Protein AF-A0A0M3J7P3-F1 (afdb_monomer_lite)

InterPro domains:
  IPR006077 Vinculin/alpha-catenin [PF01044] (2-234)
  IPR036723 Alpha-catenin/vinculin-like superfamily [SSF47220] (12-138)
  IPR036723 Alpha-catenin/vinculin-like superfamily [SSF47220] (179-234)

pLDDT: mean 74.05, std 20.35, range [32.53, 98.19]

Radius of gyration: 30.21 Å; chains: 1; bounding box: 78×43×82 Å

Secondary structure (DSSP, 8-state):
-HHHHHHTTS-HHHHHHHHHHHHHHHHHHHHHHHHTT-HHHHHHHHHHHHHHHHHHHHHHHHHHHHSPP-HHHHHHHHHHHHIIIIIHHHHHHHHHHHHHHHH-TTS---HHHHHHHHHHHHHHHHHHHHHHHHHHHTT--TT-S---------S------S--TTHHHHHHHHHHHTS-HHHHHHHHHHHHHHHHHHHHHHHHHTTS--TT-HHHHHHHHHHHHHHHHHHHHHHHHHHHHHHHHHHHHTT--

Organism: Anisakis simplex (NCBI:txid6269)

Sequence (253 aa):
LLTLAVDSLTSVDDFLAVSEAHIIEDVKIGIQAVLSSDGYLLDRTAGGIRGRSLRVCSVVDNEMDANPTNPYTERVKKATKMLREDVINEFSTRAERVVNKLENEEEPSNQNEDIDEIIEASELVHNAVKEIRNALLMNRNPEDVDSDNEYEDDGQTIYPDNRSHVSDAENQQRLMRRLPEEDKKKIQEQIDVFKITQSKFEREVGKWDETGNDIIVLAKHMCMIMMNMTDFTRYLLFHLTDCLTSLLVRSVC

Foldseek 3Di:
DVVVVVLVVDDLLVLLVVLLVVLVVLLVQLLVCLVVLNLPSNLVSLVVNLVSLVVNLVSLLVVLVVDDDDPLSVQLNVLSVCLNPPLNVQLNVLSVVLSVQSVDPVRDDPSVVSSVSSVVSSVSNSVSSVSSVVSNVVPCDPVNPPPPPPPPPPDDDPDDDDDCPPVVLVVVLVVLVPDDPVVVVVLVVVLVVVVVVLVVQCVVLVVDDPVPDVVSVVSVVVSVVVCVVSVSSVVSVVVVVVVVVVVVVVVVD

Structure (mmCIF, N/CA/C/O backbone):
data_AF-A0A0M3J7P3-F1
#
_entry.id   AF-A0A0M3J7P3-F1
#
loop_
_atom_site.group_PDB
_atom_site.id
_atom_site.type_symbol
_atom_site.label_atom_id
_atom_site.label_alt_id
_atom_site.label_comp_id
_atom_site.label_asym_id
_atom_site.label_entity_id
_atom_site.label_seq_id
_atom_site.pdbx_PDB_ins_code
_atom_site.Cartn_x
_atom_site.Cartn_y
_atom_site.Cartn_z
_atom_site.occupancy
_atom_site.B_iso_or_equiv
_atom_site.auth_seq_id
_atom_site.auth_comp_id
_atom_site.auth_asym_id
_atom_site.auth_atom_id
_atom_site.pdbx_PDB_model_num
ATOM 1 N N . LEU A 1 1 ? -14.026 -3.990 -15.683 1.00 54.28 1 LEU A N 1
ATOM 2 C CA . LEU A 1 1 ? -13.878 -3.659 -17.121 1.00 54.28 1 LEU A CA 1
ATOM 3 C C . LEU A 1 1 ? -13.445 -2.208 -17.307 1.00 54.28 1 LEU A C 1
ATOM 5 O O . LEU A 1 1 ? -12.336 -2.021 -17.771 1.00 54.28 1 LEU A O 1
ATOM 9 N N . LEU A 1 2 ? -14.218 -1.205 -16.867 1.00 66.00 2 LEU A N 1
ATOM 10 C CA . LEU A 1 2 ? -13.797 0.208 -16.954 1.00 66.00 2 LEU A CA 1
ATOM 11 C C . LEU A 1 2 ? -12.564 0.550 -16.099 1.00 66.00 2 LEU A C 1
ATOM 13 O O . LEU A 1 2 ? -11.638 1.163 -16.604 1.00 66.00 2 LEU A O 1
ATOM 17 N N . THR A 1 3 ? -12.508 0.112 -14.839 1.00 71.69 3 THR A N 1
ATOM 18 C CA . THR A 1 3 ? -11.370 0.394 -13.940 1.00 71.69 3 THR A CA 1
ATOM 19 C C . THR A 1 3 ? -10.050 -0.203 -14.423 1.00 71.69 3 THR A C 1
ATOM 21 O O . THR A 1 3 ? -9.033 0.461 -14.324 1.00 71.69 3 THR A O 1
ATOM 24 N N . LEU A 1 4 ? -10.073 -1.400 -15.016 1.00 63.56 4 LEU A N 1
ATOM 25 C CA . LEU A 1 4 ? -8.880 -2.037 -15.593 1.00 63.56 4 LEU A CA 1
ATOM 26 C C . LEU A 1 4 ? -8.364 -1.292 -16.833 1.00 63.56 4 LEU A C 1
ATOM 28 O O . LEU A 1 4 ? -7.163 -1.202 -17.037 1.00 63.56 4 LEU A O 1
ATOM 32 N N . ALA A 1 5 ? -9.272 -0.745 -17.648 1.00 59.91 5 ALA A N 1
ATOM 33 C CA . ALA A 1 5 ? -8.903 0.063 -18.809 1.00 59.91 5 ALA A CA 1
ATOM 34 C C . ALA A 1 5 ? -8.341 1.438 -18.405 1.00 59.91 5 ALA A C 1
ATOM 36 O O . ALA A 1 5 ? -7.489 1.980 -19.099 1.00 59.91 5 ALA A O 1
ATOM 37 N N . VAL A 1 6 ? -8.803 2.001 -17.284 1.00 67.69 6 VAL A N 1
ATOM 38 C CA . VAL A 1 6 ? -8.212 3.221 -16.713 1.00 67.69 6 VAL A CA 1
ATOM 39 C C . VAL A 1 6 ? -6.831 2.924 -16.130 1.00 67.69 6 VAL A C 1
ATOM 41 O O . VAL A 1 6 ? -5.908 3.678 -16.403 1.00 67.69 6 VAL A O 1
ATOM 44 N N . ASP A 1 7 ? -6.664 1.804 -15.419 1.00 72.44 7 ASP A N 1
ATOM 45 C CA . ASP A 1 7 ? -5.362 1.405 -14.864 1.00 72.44 7 ASP A CA 1
ATOM 46 C C . ASP A 1 7 ? -4.298 1.243 -15.952 1.00 72.44 7 ASP A C 1
ATOM 48 O O . ASP A 1 7 ? -3.171 1.657 -15.745 1.00 72.44 7 ASP A O 1
ATOM 52 N N . SER A 1 8 ? -4.654 0.742 -17.141 1.00 63.00 8 SER A N 1
ATOM 53 C CA . SER A 1 8 ? -3.703 0.636 -18.259 1.00 63.00 8 SER A CA 1
ATOM 54 C C . SER A 1 8 ? -3.257 1.975 -18.864 1.00 63.00 8 SER A C 1
ATOM 56 O O . SER A 1 8 ? -2.327 1.990 -19.662 1.00 63.00 8 SER A O 1
ATOM 58 N N . LEU A 1 9 ? -3.936 3.085 -18.551 1.00 68.81 9 LEU A N 1
ATOM 59 C CA . LEU A 1 9 ? -3.593 4.422 -19.058 1.00 68.81 9 LEU A CA 1
ATOM 60 C C . LEU A 1 9 ? -2.704 5.218 -18.091 1.00 68.81 9 LEU A C 1
ATOM 62 O O . LEU A 1 9 ? -2.159 6.245 -18.483 1.00 68.81 9 LEU A O 1
ATOM 66 N N . THR A 1 10 ? -2.578 4.777 -16.839 1.00 77.38 10 THR A N 1
ATOM 67 C CA . THR A 1 10 ? -1.788 5.438 -15.788 1.00 77.38 10 THR A CA 1
ATOM 68 C C . THR A 1 10 ? -0.701 4.505 -15.291 1.00 77.38 10 THR A C 1
ATOM 70 O O . THR A 1 10 ? -0.979 3.344 -15.008 1.00 77.38 10 THR A O 1
ATOM 73 N N . SER A 1 11 ? 0.524 5.009 -15.131 1.00 84.06 11 SER A N 1
ATOM 74 C CA . SER A 1 11 ? 1.608 4.199 -14.578 1.00 84.06 11 SER A CA 1
ATOM 75 C C . SER A 1 11 ? 1.276 3.741 -13.149 1.00 84.06 11 SER A C 1
ATOM 77 O O . SER A 1 11 ? 0.607 4.446 -12.382 1.00 84.06 11 SER A O 1
ATOM 79 N N . VAL A 1 12 ? 1.753 2.551 -12.770 1.00 87.25 12 VAL A N 1
ATOM 80 C CA . VAL A 1 12 ? 1.580 2.050 -11.397 1.00 87.25 12 VAL A CA 1
ATOM 81 C C . VAL A 1 12 ? 2.264 2.973 -10.388 1.00 87.25 12 VAL A C 1
ATOM 83 O O . VAL A 1 12 ? 1.727 3.178 -9.301 1.00 87.25 12 VAL A O 1
ATOM 86 N N . ASP A 1 13 ? 3.390 3.585 -10.756 1.00 85.25 13 ASP A N 1
ATOM 87 C CA . ASP A 1 13 ? 4.104 4.535 -9.903 1.00 85.25 13 ASP A CA 1
ATOM 88 C C . ASP A 1 13 ? 3.262 5.785 -9.595 1.00 85.25 13 ASP A C 1
ATOM 90 O O . ASP A 1 13 ? 3.128 6.160 -8.425 1.00 85.25 13 ASP A O 1
ATOM 94 N N . ASP A 1 14 ? 2.618 6.384 -10.605 1.00 89.00 14 ASP A N 1
ATOM 95 C CA . ASP A 1 14 ? 1.732 7.541 -10.414 1.00 89.00 14 ASP A CA 1
ATOM 96 C C . ASP A 1 14 ? 0.511 7.173 -9.570 1.00 89.00 14 ASP A C 1
ATOM 98 O O . ASP A 1 14 ? 0.127 7.894 -8.641 1.00 89.00 14 ASP A O 1
ATOM 102 N N . PHE A 1 15 ? -0.088 6.013 -9.852 1.00 91.19 15 PHE A N 1
ATOM 103 C CA . PHE A 1 15 ? -1.219 5.508 -9.084 1.00 91.19 15 PHE A CA 1
ATOM 104 C C . PHE A 1 15 ? -0.853 5.296 -7.604 1.00 91.19 15 PHE A C 1
ATOM 106 O O . PHE A 1 15 ? -1.633 5.659 -6.713 1.00 91.19 15 PHE A O 1
ATOM 113 N N . LEU A 1 16 ? 0.326 4.734 -7.320 1.00 90.38 16 LEU A N 1
ATOM 114 C CA . LEU A 1 16 ? 0.809 4.520 -5.957 1.00 90.38 16 LEU A CA 1
ATOM 115 C C . LEU A 1 16 ? 1.078 5.839 -5.235 1.00 90.38 16 LEU A C 1
ATOM 117 O O . LEU A 1 16 ? 0.642 5.986 -4.094 1.00 90.38 16 LEU A O 1
ATOM 121 N N . ALA A 1 17 ? 1.717 6.810 -5.891 1.00 87.81 17 ALA A N 1
ATOM 122 C CA . ALA A 1 17 ? 1.981 8.124 -5.305 1.00 87.81 17 ALA A CA 1
ATOM 123 C C . ALA A 1 17 ? 0.681 8.853 -4.920 1.00 87.81 17 ALA A C 1
ATOM 125 O O . ALA A 1 17 ? 0.552 9.389 -3.815 1.00 87.81 17 ALA A O 1
ATOM 126 N N . VAL A 1 18 ? -0.323 8.820 -5.801 1.00 91.00 18 VAL A N 1
ATOM 127 C CA . VAL A 1 18 ? -1.645 9.403 -5.529 1.00 91.00 18 VAL A CA 1
ATOM 128 C C . VAL A 1 18 ? -2.376 8.635 -4.425 1.00 91.00 18 VAL A C 1
ATOM 130 O O . VAL A 1 18 ? -3.044 9.247 -3.588 1.00 91.00 18 VAL A O 1
ATOM 133 N N . SER A 1 19 ? -2.263 7.307 -4.390 1.00 92.69 19 SER A N 1
ATOM 134 C CA . SER A 1 19 ? -2.880 6.479 -3.346 1.00 92.69 19 SER A CA 1
ATOM 135 C C . SER A 1 19 ? -2.269 6.748 -1.969 1.00 92.69 19 SER A C 1
ATOM 137 O O . SER A 1 19 ? -3.010 6.909 -1.003 1.00 92.69 19 SER A O 1
ATOM 139 N N . GLU A 1 20 ? -0.943 6.871 -1.886 1.00 89.56 20 GLU A N 1
ATOM 140 C CA . GLU A 1 20 ? -0.200 7.215 -0.668 1.00 89.56 20 GLU A CA 1
ATOM 141 C C . GLU A 1 20 ? -0.656 8.572 -0.105 1.00 89.56 20 GLU A C 1
ATOM 143 O O . GLU A 1 20 ? -0.986 8.674 1.078 1.00 89.56 20 GLU A O 1
ATOM 148 N N . ALA A 1 21 ? -0.770 9.593 -0.962 1.00 90.81 21 ALA A N 1
ATOM 149 C CA . ALA A 1 21 ? -1.241 10.919 -0.566 1.00 90.81 21 ALA A CA 1
ATOM 150 C C . ALA A 1 21 ? -2.680 10.899 -0.023 1.00 90.81 21 ALA A C 1
ATOM 152 O O . ALA A 1 21 ? -2.970 11.529 0.995 1.00 90.81 21 ALA A O 1
ATOM 153 N N . HIS A 1 22 ? -3.578 10.152 -0.670 1.00 92.38 22 HIS A N 1
ATOM 154 C CA . HIS A 1 22 ? -4.958 10.026 -0.205 1.00 92.38 22 HIS A CA 1
ATOM 155 C C . HIS A 1 22 ? -5.082 9.233 1.095 1.00 92.38 22 HIS A C 1
ATOM 157 O O . HIS A 1 22 ? -5.923 9.583 1.915 1.00 92.38 22 HIS A O 1
ATOM 163 N N . ILE A 1 23 ? -4.260 8.198 1.304 1.00 92.88 23 ILE A N 1
ATOM 164 C CA . ILE A 1 23 ? -4.228 7.476 2.582 1.00 92.88 23 ILE A CA 1
ATOM 165 C C . ILE A 1 23 ? -3.846 8.449 3.698 1.00 92.88 23 ILE A C 1
ATOM 167 O O . ILE A 1 23 ? -4.554 8.523 4.692 1.00 92.88 23 ILE A O 1
ATOM 171 N N . ILE A 1 24 ? -2.798 9.258 3.513 1.00 91.88 24 ILE A N 1
ATOM 172 C CA . ILE A 1 24 ? -2.388 10.267 4.505 1.00 91.88 24 ILE A CA 1
ATOM 173 C C . ILE A 1 24 ? -3.515 11.270 4.785 1.00 91.88 24 ILE A C 1
ATOM 175 O O . ILE A 1 24 ? -3.719 11.668 5.931 1.00 91.88 24 ILE A O 1
ATOM 179 N N . GLU A 1 25 ? -4.247 11.696 3.757 1.00 94.50 25 GLU A N 1
ATOM 180 C CA . GLU A 1 25 ? -5.374 12.612 3.938 1.00 94.50 25 GLU A CA 1
ATOM 181 C C . GLU A 1 25 ? -6.525 11.966 4.717 1.00 94.50 25 GLU A C 1
ATOM 183 O O . GLU A 1 25 ? -7.040 12.571 5.658 1.00 94.50 25 GLU A O 1
ATOM 188 N N . ASP A 1 26 ? -6.874 10.717 4.402 1.00 95.31 26 ASP A N 1
ATOM 189 C CA . ASP A 1 26 ? -7.878 9.968 5.154 1.00 95.31 26 ASP A CA 1
ATOM 190 C C . ASP A 1 26 ? -7.446 9.814 6.631 1.00 95.31 26 ASP A C 1
ATOM 192 O O . ASP A 1 26 ? -8.263 9.985 7.531 1.00 95.31 26 ASP A O 1
ATOM 196 N N . VAL A 1 27 ? -6.156 9.606 6.929 1.00 94.00 27 VAL A N 1
ATOM 197 C CA . VAL A 1 27 ? -5.658 9.551 8.321 1.00 94.00 27 VAL A CA 1
ATOM 198 C C . VAL A 1 27 ? -5.920 10.855 9.072 1.00 94.00 27 VAL A C 1
ATOM 200 O O . VAL A 1 27 ? -6.379 10.824 10.213 1.00 94.00 27 VAL A O 1
ATOM 203 N N . LYS A 1 28 ? -5.700 12.015 8.440 1.00 95.12 28 LYS A N 1
ATOM 204 C CA . LYS A 1 28 ? -6.002 13.317 9.065 1.00 95.12 28 LYS A CA 1
ATOM 205 C C . LYS A 1 28 ? -7.489 13.463 9.376 1.00 95.12 28 LYS A C 1
ATOM 207 O O . LYS A 1 28 ? -7.840 13.976 10.438 1.00 95.12 28 LYS A O 1
ATOM 212 N N . ILE A 1 29 ? -8.356 13.003 8.472 1.00 96.50 29 ILE A N 1
ATOM 213 C CA . ILE A 1 29 ? -9.808 12.994 8.693 1.00 96.50 29 ILE A CA 1
ATOM 214 C C . ILE A 1 29 ? -10.157 12.060 9.862 1.00 96.50 29 ILE A C 1
ATOM 216 O O . ILE A 1 29 ? -10.969 12.429 10.707 1.00 96.50 29 ILE A O 1
ATOM 220 N N . GLY A 1 30 ? -9.498 10.902 9.968 1.00 95.69 30 GLY A N 1
ATOM 221 C CA . GLY A 1 30 ? -9.652 9.970 11.088 1.00 95.69 30 GLY A CA 1
ATOM 222 C C . GLY A 1 30 ? -9.261 10.591 12.431 1.00 95.69 30 GLY A C 1
ATOM 223 O O . GLY A 1 30 ? -10.022 10.510 13.391 1.00 95.69 30 GLY A O 1
ATOM 224 N N . ILE A 1 31 ? -8.132 11.304 12.491 1.00 94.81 31 ILE A N 1
ATOM 225 C CA . ILE A 1 31 ? -7.707 12.044 13.693 1.00 94.81 31 ILE A CA 1
ATOM 226 C C . ILE A 1 31 ? -8.746 13.111 14.068 1.00 94.81 31 ILE A C 1
ATOM 228 O O . ILE A 1 31 ? -9.123 13.238 15.233 1.00 94.81 31 ILE A O 1
ATOM 232 N N . GLN A 1 32 ? -9.256 13.858 13.084 1.00 95.75 32 GLN A N 1
ATOM 233 C CA . GLN A 1 32 ? -10.303 14.855 13.319 1.00 95.75 32 GLN A CA 1
ATOM 234 C C . GLN A 1 32 ? -11.602 14.221 13.840 1.00 95.75 32 GLN A C 1
ATOM 236 O O . GLN A 1 32 ? -12.291 14.832 14.662 1.00 95.75 32 GLN A O 1
ATOM 241 N N . ALA A 1 33 ? -11.931 13.008 13.391 1.00 95.38 33 ALA A N 1
ATOM 242 C CA . ALA A 1 33 ? -13.081 12.252 13.871 1.00 95.38 33 ALA A CA 1
ATOM 243 C C . ALA A 1 33 ? -12.934 11.886 15.355 1.00 95.38 33 ALA A C 1
ATOM 245 O O . ALA A 1 33 ? -13.853 12.145 16.130 1.00 95.38 33 ALA A O 1
ATOM 246 N N . VAL A 1 34 ? -11.754 11.411 15.778 1.00 94.56 34 VAL A N 1
ATOM 247 C CA . VAL A 1 34 ? -11.459 11.146 17.200 1.00 94.56 34 VAL A CA 1
ATOM 248 C C . VAL A 1 34 ? -11.572 12.428 18.032 1.00 94.56 34 VAL A C 1
ATOM 250 O O . VAL A 1 34 ? -12.263 12.446 19.049 1.00 94.56 34 VAL A O 1
ATOM 253 N N . LEU A 1 35 ? -10.982 13.536 17.566 1.00 93.19 35 LEU A N 1
ATOM 254 C CA . LEU A 1 35 ? -11.066 14.841 18.243 1.00 93.19 35 LEU A CA 1
ATOM 255 C C . LEU A 1 35 ? -12.506 15.341 18.404 1.00 93.19 35 LEU A C 1
ATOM 257 O O . LEU A 1 35 ? -12.834 16.008 19.384 1.00 93.19 35 LEU A O 1
ATOM 261 N N . SER A 1 36 ? -13.364 15.021 17.438 1.00 93.19 36 SER A N 1
ATOM 262 C CA . SER A 1 36 ? -14.776 15.415 17.435 1.00 93.19 36 SER A CA 1
ATOM 263 C C . SER A 1 36 ? -15.679 14.382 18.119 1.00 93.19 36 SER A C 1
ATOM 265 O O . SER A 1 36 ? -16.886 14.596 18.179 1.00 93.19 36 SER A O 1
ATOM 267 N N . SER A 1 37 ? -15.105 13.286 18.638 1.00 92.12 37 SER A N 1
ATOM 268 C CA . SER A 1 37 ? -15.824 12.130 19.199 1.00 92.12 37 SER A CA 1
ATOM 269 C C . SER A 1 37 ? -16.884 11.559 18.243 1.00 92.12 37 SER A C 1
ATOM 271 O O . SER A 1 37 ? -17.973 11.172 18.653 1.00 92.12 37 SER A O 1
ATOM 273 N N . ASP A 1 38 ? -16.567 11.536 16.946 1.00 94.31 38 ASP A N 1
ATOM 274 C CA . ASP A 1 38 ? -17.445 11.060 15.876 1.00 94.31 38 ASP A CA 1
ATOM 275 C C . ASP A 1 38 ? -16.999 9.666 15.407 1.00 94.31 38 ASP A C 1
ATOM 277 O O . ASP A 1 38 ? -16.192 9.521 14.483 1.00 94.31 38 ASP A O 1
ATOM 281 N N . GLY A 1 39 ? -17.522 8.627 16.068 1.00 94.12 39 GLY A N 1
ATOM 282 C CA . GLY A 1 39 ? -17.237 7.226 15.731 1.00 94.12 39 GLY A CA 1
ATOM 283 C C . GLY A 1 39 ? -17.679 6.843 14.315 1.00 94.12 39 GLY A C 1
ATOM 284 O O . GLY A 1 39 ? -16.965 6.121 13.620 1.00 94.12 39 GLY A O 1
ATOM 285 N N . TYR A 1 40 ? -18.788 7.411 13.829 1.00 95.44 40 TYR A N 1
ATOM 286 C CA . TYR A 1 40 ? -19.292 7.157 12.478 1.00 95.44 40 TYR A CA 1
ATOM 287 C C . TYR A 1 40 ? -18.352 7.710 11.400 1.00 95.44 40 TYR A C 1
ATOM 289 O O . TYR A 1 40 ? -18.072 7.041 10.399 1.00 95.44 40 TYR A O 1
ATOM 297 N N . LEU A 1 41 ? -17.845 8.934 11.585 1.00 96.25 41 LEU A N 1
ATOM 298 C CA . LEU A 1 41 ? -16.863 9.510 10.669 1.00 96.25 41 LEU A CA 1
ATOM 299 C C . LEU A 1 41 ? -15.554 8.715 10.690 1.00 96.25 41 LEU A C 1
ATOM 301 O O . LEU A 1 41 ? -14.967 8.506 9.623 1.00 96.25 41 LEU A O 1
ATOM 305 N N . LEU A 1 42 ? -15.116 8.250 11.864 1.00 96.94 42 LEU A N 1
ATOM 306 C CA . LEU A 1 42 ? -13.924 7.414 11.983 1.00 96.94 42 LEU A CA 1
ATOM 307 C C . LEU A 1 42 ? -14.097 6.082 11.241 1.00 96.94 42 LEU A C 1
ATOM 309 O O . LEU A 1 42 ? -13.243 5.752 10.419 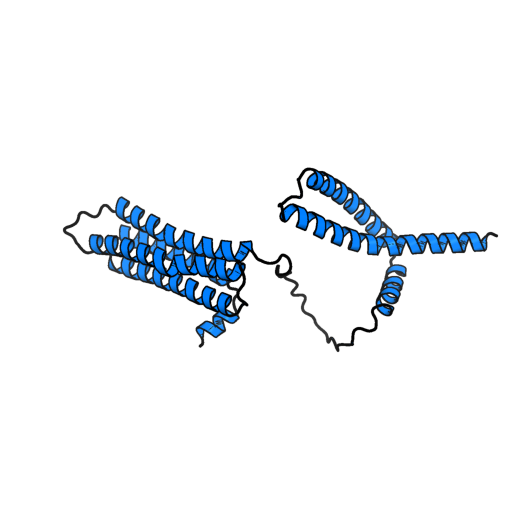1.00 96.94 42 LEU A O 1
ATOM 313 N N . ASP A 1 43 ? -15.206 5.364 11.449 1.00 97.31 43 ASP A N 1
ATOM 314 C CA . ASP A 1 43 ? -15.494 4.092 10.767 1.00 97.31 43 ASP A CA 1
ATOM 315 C C . ASP A 1 43 ? -15.535 4.263 9.244 1.00 97.31 43 ASP A C 1
ATOM 317 O O . ASP A 1 43 ? -14.851 3.559 8.493 1.00 97.31 43 ASP A O 1
ATOM 321 N N . ARG A 1 44 ? -16.252 5.289 8.767 1.00 97.50 44 ARG A N 1
ATOM 322 C CA . ARG A 1 44 ? -16.312 5.612 7.338 1.00 97.50 44 ARG A CA 1
ATOM 323 C C . ARG A 1 44 ? -14.922 5.883 6.759 1.00 97.50 44 ARG A C 1
ATOM 325 O O . ARG A 1 44 ? -14.627 5.455 5.640 1.00 97.50 44 ARG A O 1
ATOM 332 N N . THR A 1 45 ? -14.086 6.610 7.492 1.00 97.19 45 THR A N 1
ATOM 333 C CA . THR A 1 45 ? -12.739 6.985 7.049 1.00 97.19 45 THR A CA 1
ATOM 334 C C . THR A 1 45 ? -11.792 5.785 7.064 1.00 97.19 45 THR A C 1
ATOM 336 O O . THR A 1 45 ? -11.082 5.557 6.084 1.00 97.19 45 THR A O 1
ATOM 339 N N . ALA A 1 46 ? -11.853 4.944 8.099 1.00 97.38 46 ALA A N 1
ATOM 340 C CA . ALA A 1 46 ? -11.117 3.684 8.169 1.00 97.38 46 ALA A CA 1
ATOM 341 C C . ALA A 1 46 ? -11.527 2.722 7.039 1.00 97.38 46 ALA A C 1
ATOM 343 O O . ALA A 1 46 ? -10.676 2.111 6.387 1.00 97.38 46 ALA A O 1
ATOM 344 N N . GLY A 1 47 ? -12.823 2.652 6.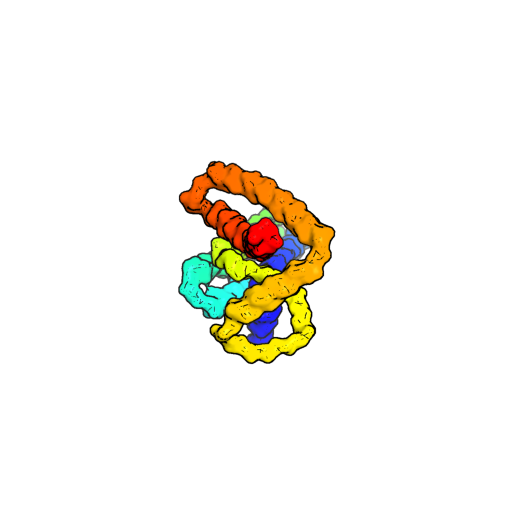723 1.00 97.44 47 GLY A N 1
ATOM 345 C CA . GLY A 1 47 ? -13.334 1.936 5.555 1.00 97.44 47 GLY A CA 1
ATOM 346 C C . GLY A 1 47 ? -12.775 2.475 4.232 1.00 97.44 47 GLY A C 1
ATOM 347 O O . GLY A 1 47 ? -12.464 1.687 3.334 1.00 97.44 47 GLY A O 1
ATOM 348 N N . GLY A 1 48 ? -12.593 3.796 4.130 1.00 96.56 48 GLY A N 1
ATOM 349 C CA . GLY A 1 48 ? -11.915 4.466 3.018 1.00 96.56 48 GLY A CA 1
ATOM 350 C C . GLY A 1 48 ? -10.461 4.019 2.859 1.00 96.56 48 GLY A C 1
ATOM 351 O O . GLY A 1 48 ? -10.094 3.535 1.785 1.00 96.56 48 GLY A O 1
ATOM 352 N N . ILE A 1 49 ? -9.674 4.080 3.940 1.00 97.06 49 ILE A N 1
ATOM 353 C CA . ILE A 1 49 ? -8.272 3.626 3.973 1.00 97.06 49 ILE A CA 1
ATOM 354 C C . ILE A 1 49 ? -8.182 2.158 3.543 1.00 97.06 49 ILE A C 1
ATOM 356 O O . ILE A 1 49 ? -7.442 1.828 2.616 1.00 97.06 49 ILE A O 1
ATOM 360 N N . ARG A 1 50 ? -9.004 1.278 4.131 1.00 97.56 50 ARG A N 1
ATOM 361 C CA . ARG A 1 50 ? -9.070 -0.145 3.758 1.00 97.56 50 ARG A CA 1
ATOM 362 C C . ARG A 1 50 ? -9.374 -0.333 2.272 1.00 97.56 50 ARG A C 1
ATOM 364 O O . ARG A 1 50 ? -8.718 -1.127 1.598 1.00 97.56 50 ARG A O 1
ATOM 371 N N . GLY A 1 51 ? -10.370 0.386 1.756 1.00 96.81 51 GLY A N 1
ATOM 372 C CA . GLY A 1 51 ? -10.769 0.319 0.352 1.00 96.81 51 GLY A CA 1
ATOM 373 C C . GLY A 1 51 ? -9.648 0.738 -0.601 1.00 96.81 51 GLY A C 1
ATOM 374 O O . GLY A 1 51 ? -9.406 0.054 -1.598 1.00 96.81 51 GLY A O 1
ATOM 375 N N . ARG A 1 52 ? -8.922 1.818 -0.281 1.00 95.62 52 ARG A N 1
ATOM 376 C CA . ARG A 1 52 ? -7.767 2.275 -1.070 1.00 95.62 52 ARG A CA 1
ATOM 377 C C . ARG A 1 52 ? -6.617 1.277 -1.023 1.00 95.62 52 ARG A C 1
ATOM 379 O O . ARG A 1 52 ? -6.072 0.953 -2.072 1.00 95.62 52 ARG A O 1
ATOM 386 N N . SER A 1 53 ? -6.301 0.725 0.143 1.00 97.44 53 SER A N 1
ATOM 387 C CA . SER A 1 53 ? -5.236 -0.275 0.282 1.00 97.44 53 SER A CA 1
ATOM 388 C C . SER A 1 53 ? -5.541 -1.559 -0.497 1.00 97.44 53 SER A C 1
ATOM 390 O O . SER A 1 53 ? -4.681 -2.072 -1.207 1.00 97.44 53 SER A O 1
ATOM 392 N N . LEU A 1 54 ? -6.789 -2.039 -0.475 1.00 97.12 54 LEU A N 1
ATOM 393 C CA . LEU A 1 54 ? -7.209 -3.175 -1.310 1.00 97.12 54 LEU A CA 1
ATOM 394 C C . LEU A 1 54 ? -7.146 -2.853 -2.809 1.00 97.12 54 LEU A C 1
ATOM 396 O O . LEU A 1 54 ? -6.817 -3.720 -3.629 1.00 97.12 54 LEU A O 1
ATOM 400 N N . ARG A 1 55 ? -7.448 -1.604 -3.182 1.00 95.75 55 ARG A N 1
ATOM 401 C CA . ARG A 1 55 ? -7.311 -1.139 -4.562 1.00 95.75 55 ARG A CA 1
ATOM 402 C C . ARG A 1 55 ? -5.849 -1.131 -5.000 1.00 95.75 55 ARG A C 1
ATOM 404 O O . ARG A 1 55 ? -5.586 -1.614 -6.098 1.00 95.75 55 ARG A O 1
ATOM 411 N N . VAL A 1 56 ? -4.930 -0.677 -4.143 1.00 95.94 56 VAL A N 1
ATOM 412 C CA . VAL A 1 56 ? -3.478 -0.777 -4.358 1.00 95.94 56 VAL A CA 1
ATOM 413 C C . VAL A 1 56 ? -3.073 -2.218 -4.630 1.00 95.94 56 VAL A C 1
ATOM 415 O O . VAL A 1 56 ? -2.481 -2.484 -5.674 1.00 95.94 56 VAL A O 1
ATOM 418 N N . CYS A 1 57 ? -3.481 -3.163 -3.779 1.00 96.88 57 CYS A N 1
ATOM 419 C CA . CYS A 1 57 ? -3.164 -4.570 -4.010 1.00 96.88 57 CYS A CA 1
ATOM 420 C C . CYS A 1 57 ? -3.699 -5.086 -5.352 1.00 96.88 57 CYS A C 1
ATOM 422 O O . CYS A 1 57 ? -3.027 -5.854 -6.029 1.00 96.88 57 CYS A O 1
ATOM 424 N N . SER A 1 58 ? -4.903 -4.664 -5.746 1.00 94.94 58 SER A N 1
ATOM 425 C CA . SER A 1 58 ? -5.519 -5.102 -7.002 1.00 94.94 58 SER A CA 1
ATOM 426 C C . SER A 1 58 ? -4.796 -4.548 -8.232 1.00 94.94 58 SER A C 1
ATOM 428 O O . SER A 1 58 ? -4.593 -5.288 -9.186 1.00 94.94 58 SER A O 1
ATOM 430 N N . VAL A 1 59 ? -4.416 -3.262 -8.227 1.00 93.44 59 VAL A N 1
ATOM 431 C CA . VAL A 1 59 ? -3.656 -2.646 -9.333 1.00 93.44 59 VAL A CA 1
ATOM 432 C C . VAL A 1 59 ? -2.302 -3.328 -9.484 1.00 93.44 59 VAL A C 1
ATOM 434 O O . VAL A 1 59 ? -1.956 -3.762 -10.578 1.00 93.44 59 VAL A O 1
ATOM 437 N N . VAL A 1 60 ? -1.569 -3.467 -8.378 1.00 93.25 60 VAL A N 1
ATOM 438 C CA . VAL A 1 60 ? -0.215 -4.025 -8.397 1.00 93.25 60 VAL A CA 1
ATOM 439 C C . VAL A 1 60 ? -0.227 -5.498 -8.797 1.00 93.25 60 VAL A C 1
ATOM 441 O O . VAL A 1 60 ? 0.594 -5.896 -9.615 1.00 93.25 60 VAL A O 1
ATOM 444 N N . ASP A 1 61 ? -1.160 -6.311 -8.290 1.00 93.62 61 ASP A N 1
ATOM 445 C CA . ASP A 1 61 ? -1.248 -7.718 -8.701 1.00 93.62 61 ASP A CA 1
ATOM 446 C C . ASP A 1 61 ? -1.564 -7.855 -10.193 1.00 93.62 61 ASP A C 1
ATOM 448 O O . ASP A 1 61 ? -0.910 -8.643 -10.869 1.00 93.62 61 ASP A O 1
ATOM 452 N N . ASN A 1 62 ? -2.496 -7.054 -10.727 1.00 91.06 62 ASN A N 1
ATOM 453 C CA . ASN A 1 62 ? -2.817 -7.078 -12.157 1.00 91.06 62 ASN A CA 1
ATOM 454 C C . ASN A 1 62 ? -1.598 -6.719 -13.021 1.00 91.06 62 ASN A C 1
ATOM 456 O O . ASN A 1 62 ? -1.356 -7.377 -14.031 1.00 91.06 62 ASN A O 1
ATOM 460 N N . GLU A 1 63 ? -0.817 -5.716 -12.613 1.00 88.12 63 GLU A N 1
ATOM 461 C CA . GLU A 1 63 ? 0.418 -5.337 -13.306 1.00 88.12 63 GLU A CA 1
ATOM 462 C C . GLU A 1 63 ? 1.471 -6.454 -13.225 1.00 88.12 63 GLU A C 1
ATOM 464 O O . GLU A 1 63 ? 2.088 -6.834 -14.220 1.00 88.12 63 GLU A O 1
ATOM 469 N N . MET A 1 64 ? 1.666 -7.040 -12.041 1.00 90.62 64 MET A N 1
ATOM 470 C CA . MET A 1 64 ? 2.640 -8.117 -11.846 1.00 90.62 64 MET A CA 1
ATOM 471 C C . MET A 1 64 ? 2.209 -9.445 -12.489 1.00 90.62 64 MET A C 1
ATOM 473 O O . MET A 1 64 ? 3.057 -10.305 -12.724 1.00 90.62 64 MET A O 1
ATOM 477 N N . ASP A 1 65 ? 0.915 -9.649 -12.747 1.00 90.19 65 ASP A N 1
ATOM 478 C CA . ASP A 1 65 ? 0.369 -10.795 -13.487 1.00 90.19 65 ASP A CA 1
ATOM 479 C C . ASP A 1 65 ? 0.462 -10.606 -15.008 1.00 90.19 65 ASP A C 1
ATOM 481 O O . ASP A 1 65 ? 0.559 -11.593 -15.741 1.00 90.19 65 ASP A O 1
ATOM 485 N N . ALA A 1 66 ? 0.474 -9.358 -15.491 1.00 86.62 66 ALA A N 1
ATOM 486 C CA . ALA A 1 66 ? 0.731 -9.042 -16.896 1.00 86.62 66 ALA A CA 1
ATOM 487 C C . ALA A 1 66 ? 2.200 -9.285 -17.296 1.00 86.62 66 ALA A C 1
ATOM 489 O O . ALA A 1 66 ? 2.494 -9.527 -18.469 1.00 86.62 66 ALA A O 1
ATOM 490 N N . ASN A 1 67 ? 3.114 -9.261 -16.322 1.00 81.56 67 ASN A N 1
ATOM 491 C CA . ASN A 1 67 ? 4.545 -9.471 -16.514 1.00 81.56 67 ASN A CA 1
ATOM 492 C C . ASN A 1 67 ? 4.965 -10.946 -16.291 1.00 81.56 67 ASN A C 1
ATOM 494 O O . ASN A 1 67 ? 4.402 -11.632 -15.434 1.00 81.56 67 ASN A O 1
ATOM 498 N N . PRO A 1 68 ? 5.983 -11.468 -17.012 1.00 83.94 68 PRO A N 1
ATOM 499 C CA . PRO A 1 68 ? 6.491 -12.821 -16.789 1.00 83.94 68 PRO A CA 1
ATOM 500 C C . PRO A 1 68 ? 7.038 -13.012 -15.373 1.00 83.94 68 PRO A C 1
ATOM 502 O O . PRO A 1 68 ? 7.792 -12.175 -14.876 1.00 83.94 68 PRO A O 1
ATOM 505 N N . THR A 1 69 ? 6.739 -14.159 -14.757 1.00 88.56 69 THR A N 1
ATOM 506 C CA . THR A 1 69 ? 7.225 -14.491 -13.413 1.00 88.56 69 THR A CA 1
ATOM 507 C C . THR A 1 69 ? 8.749 -14.484 -13.345 1.00 88.56 69 THR A C 1
ATOM 509 O O . THR A 1 69 ? 9.429 -15.237 -14.044 1.00 88.56 69 THR A O 1
ATOM 512 N N . ASN A 1 70 ? 9.290 -13.655 -12.459 1.00 83.44 70 ASN A N 1
ATOM 513 C CA . ASN A 1 70 ? 10.715 -13.520 -12.200 1.00 83.44 70 ASN A CA 1
ATOM 514 C C . ASN A 1 70 ? 10.947 -13.067 -10.734 1.00 83.44 70 ASN A C 1
ATOM 516 O O . ASN A 1 70 ? 9.986 -12.769 -10.019 1.00 83.44 70 ASN A O 1
ATOM 520 N N . PRO A 1 71 ? 12.199 -13.002 -10.239 1.00 85.31 71 PRO A N 1
ATOM 521 C CA . PRO A 1 71 ? 12.471 -12.601 -8.854 1.00 85.31 71 PRO A CA 1
ATOM 522 C C . PRO A 1 71 ? 11.944 -11.209 -8.468 1.00 85.31 71 PRO A C 1
ATOM 524 O O . PRO A 1 71 ? 11.679 -10.970 -7.290 1.00 85.31 71 PRO A O 1
ATOM 527 N N . TYR A 1 72 ? 11.789 -10.300 -9.436 1.00 85.19 72 TYR A N 1
ATOM 528 C CA . TYR A 1 72 ? 11.195 -8.983 -9.227 1.00 85.19 72 TYR A CA 1
ATOM 529 C C . TYR A 1 72 ? 9.688 -9.077 -8.987 1.00 85.19 72 TYR A C 1
ATOM 531 O O . TYR A 1 72 ? 9.224 -8.654 -7.927 1.00 85.19 72 TYR A O 1
ATOM 539 N N . THR A 1 73 ? 8.943 -9.705 -9.903 1.00 88.06 73 THR A N 1
ATOM 540 C CA . THR A 1 73 ? 7.484 -9.844 -9.768 1.00 88.06 73 THR A CA 1
ATOM 541 C C . THR A 1 73 ? 7.121 -10.608 -8.497 1.00 88.06 73 THR A C 1
ATOM 543 O O . THR A 1 73 ? 6.170 -10.248 -7.815 1.00 88.06 73 THR A O 1
ATOM 546 N N . GLU A 1 74 ? 7.903 -11.626 -8.120 1.00 89.69 74 GLU A N 1
ATOM 547 C CA . GLU A 1 74 ? 7.694 -12.385 -6.878 1.00 89.69 74 GLU A CA 1
ATOM 548 C C . GLU A 1 74 ? 7.928 -11.537 -5.619 1.00 89.69 74 GLU A C 1
ATOM 550 O O . GLU A 1 74 ? 7.178 -11.642 -4.647 1.00 89.69 74 GLU A O 1
ATOM 555 N N . ARG A 1 75 ? 8.943 -10.661 -5.622 1.00 89.25 75 ARG A N 1
ATOM 556 C CA . ARG A 1 75 ? 9.212 -9.750 -4.499 1.00 89.25 75 ARG A CA 1
ATOM 557 C C . ARG A 1 75 ? 8.072 -8.751 -4.318 1.00 89.25 75 ARG A C 1
ATOM 559 O O . ARG A 1 75 ? 7.621 -8.558 -3.189 1.00 89.25 75 ARG A O 1
ATOM 566 N N . VAL A 1 76 ? 7.601 -8.156 -5.413 1.00 92.44 76 VAL A N 1
ATOM 567 C CA . VAL A 1 76 ? 6.479 -7.209 -5.396 1.00 92.44 76 VAL A CA 1
ATOM 568 C C . VAL A 1 76 ? 5.203 -7.918 -4.943 1.00 92.44 76 VAL A C 1
ATOM 570 O O . VAL A 1 76 ? 4.575 -7.465 -3.991 1.00 92.44 76 VAL A O 1
ATOM 573 N N . LYS A 1 77 ? 4.871 -9.088 -5.511 1.00 94.56 77 LYS A N 1
ATOM 574 C CA . LYS A 1 77 ? 3.713 -9.898 -5.086 1.00 94.56 77 LYS A CA 1
ATOM 575 C C . LYS A 1 77 ? 3.776 -10.274 -3.608 1.00 94.56 77 LYS A C 1
ATOM 577 O O . LYS A 1 77 ? 2.757 -10.244 -2.925 1.00 94.56 77 LYS A O 1
ATOM 582 N N . LYS A 1 78 ? 4.964 -10.582 -3.076 1.00 94.81 78 LYS A N 1
ATOM 583 C CA . LYS A 1 78 ? 5.139 -10.851 -1.644 1.00 94.81 78 LYS A CA 1
ATOM 584 C C . LYS A 1 78 ? 4.813 -9.623 -0.787 1.00 94.81 78 LYS A C 1
ATOM 586 O O . LYS A 1 78 ? 4.070 -9.767 0.178 1.00 94.81 78 LYS A O 1
ATOM 591 N N . ALA A 1 79 ? 5.333 -8.443 -1.130 1.00 95.56 79 ALA A N 1
ATOM 592 C CA . ALA A 1 79 ? 5.021 -7.204 -0.410 1.00 95.56 79 ALA A CA 1
ATOM 593 C C . ALA A 1 79 ? 3.518 -6.872 -0.491 1.00 95.56 79 ALA A C 1
ATOM 595 O O . ALA A 1 79 ? 2.881 -6.591 0.524 1.00 95.56 79 ALA A O 1
ATOM 596 N N . THR A 1 80 ? 2.920 -7.019 -1.676 1.00 97.00 80 THR A N 1
ATOM 597 C CA . THR A 1 80 ? 1.480 -6.829 -1.894 1.00 97.00 80 THR A CA 1
ATOM 598 C C . THR A 1 80 ? 0.629 -7.790 -1.067 1.00 97.00 80 THR A C 1
ATOM 600 O O . THR A 1 80 ? -0.395 -7.391 -0.507 1.00 97.00 80 THR A O 1
ATOM 603 N N . LYS A 1 81 ? 1.062 -9.048 -0.945 1.00 96.75 81 LYS A N 1
ATOM 604 C CA . LYS A 1 81 ? 0.395 -10.059 -0.124 1.00 96.75 81 LYS A CA 1
ATOM 605 C C . LYS A 1 81 ? 0.437 -9.710 1.366 1.00 96.75 81 LYS A C 1
ATOM 607 O O . LYS A 1 81 ? -0.599 -9.807 2.014 1.00 96.75 81 LYS A O 1
ATOM 612 N N . MET A 1 82 ? 1.582 -9.250 1.881 1.00 97.25 82 MET A N 1
ATOM 613 C CA . MET A 1 82 ? 1.713 -8.795 3.276 1.00 97.25 82 MET A CA 1
ATOM 614 C C . MET A 1 82 ? 0.751 -7.638 3.586 1.00 97.25 82 MET A C 1
ATOM 616 O O . MET A 1 82 ? 0.067 -7.659 4.608 1.00 97.25 82 MET A O 1
ATOM 620 N N . LEU A 1 83 ? 0.636 -6.658 2.678 1.00 97.75 83 LEU A N 1
ATOM 621 C CA . LEU A 1 83 ? -0.343 -5.576 2.821 1.00 97.75 83 LEU A CA 1
ATOM 622 C C . LEU A 1 83 ? -1.775 -6.134 2.906 1.00 97.75 83 LEU A C 1
ATOM 624 O O . LEU A 1 83 ? -2.543 -5.751 3.787 1.00 97.75 83 LEU A O 1
ATOM 628 N N . ARG A 1 84 ? -2.127 -7.048 1.994 1.00 97.81 84 ARG A N 1
ATOM 629 C CA . ARG A 1 84 ? -3.483 -7.595 1.851 1.00 97.81 84 ARG A CA 1
ATOM 630 C C . ARG A 1 84 ? -3.921 -8.468 3.025 1.00 97.81 84 ARG A C 1
ATOM 632 O O . ARG A 1 84 ? -5.060 -8.344 3.468 1.00 97.81 84 ARG A O 1
ATOM 639 N N . GLU A 1 85 ? -3.070 -9.398 3.442 1.00 96.12 85 GLU A N 1
ATOM 640 C CA . GLU A 1 85 ? -3.443 -10.472 4.370 1.00 96.12 85 GLU A CA 1
ATOM 641 C C . GLU A 1 85 ? -3.179 -10.112 5.832 1.00 96.12 85 GLU A C 1
ATOM 643 O O . GLU A 1 85 ? -3.945 -10.538 6.695 1.00 96.12 85 GLU A O 1
ATOM 648 N N . ASP A 1 86 ? -2.173 -9.279 6.106 1.00 96.69 86 ASP A N 1
ATOM 649 C CA . ASP A 1 86 ? -1.764 -8.977 7.478 1.00 96.69 86 ASP A CA 1
ATOM 650 C C . ASP A 1 86 ? -2.104 -7.526 7.842 1.00 96.69 86 ASP A C 1
ATOM 652 O O . ASP A 1 86 ? -2.967 -7.266 8.683 1.00 96.69 86 ASP A O 1
ATOM 656 N N . VAL A 1 87 ? -1.496 -6.563 7.146 1.00 97.88 87 VAL A N 1
ATOM 657 C CA . VAL A 1 87 ? -1.512 -5.144 7.545 1.00 97.88 87 VAL A CA 1
ATOM 658 C C . VAL A 1 87 ? -2.913 -4.534 7.506 1.00 97.88 87 VAL A C 1
ATOM 660 O O . VAL A 1 87 ? -3.315 -3.845 8.441 1.00 97.88 87 VAL A O 1
ATOM 663 N N . ILE A 1 88 ? -3.688 -4.791 6.446 1.00 97.81 88 ILE A N 1
ATOM 664 C CA . ILE A 1 88 ? -5.059 -4.265 6.331 1.00 97.81 88 ILE A CA 1
ATOM 665 C C . ILE A 1 88 ? -5.969 -4.818 7.439 1.00 97.81 88 ILE A C 1
ATOM 667 O O . ILE A 1 88 ? -6.826 -4.091 7.953 1.00 97.81 88 ILE A O 1
ATOM 671 N N . ASN A 1 89 ? -5.797 -6.087 7.811 1.00 96.94 89 ASN A N 1
ATOM 672 C CA . ASN A 1 89 ? -6.602 -6.729 8.850 1.00 96.94 89 ASN A CA 1
ATOM 673 C C . ASN A 1 89 ? -6.236 -6.204 10.240 1.00 96.94 89 ASN A C 1
ATOM 675 O O . ASN A 1 89 ? -7.126 -5.917 11.045 1.00 96.94 89 ASN A O 1
ATOM 679 N N . GLU A 1 90 ? -4.942 -6.013 10.498 1.00 97.88 90 GLU A N 1
ATOM 680 C CA . GLU A 1 90 ? -4.458 -5.401 11.732 1.00 97.88 90 GLU A CA 1
ATOM 681 C C . GLU A 1 90 ? -4.969 -3.963 11.870 1.00 97.88 90 GLU A C 1
ATOM 683 O O . GLU A 1 90 ? -5.597 -3.638 12.877 1.00 97.88 90 GLU A O 1
ATOM 688 N N . PHE A 1 91 ? -4.815 -3.137 10.830 1.00 98.19 91 PHE A N 1
ATOM 689 C CA . PHE A 1 91 ? -5.366 -1.781 10.798 1.00 98.19 91 PHE A CA 1
ATOM 690 C C . PHE A 1 91 ? -6.874 -1.768 11.072 1.00 98.19 91 PHE A C 1
ATOM 692 O O . PHE A 1 91 ? -7.332 -1.014 11.928 1.00 98.19 91 PHE A O 1
ATOM 699 N N . SER A 1 92 ? -7.640 -2.625 10.386 1.00 97.38 92 SER A N 1
ATOM 700 C CA . SER A 1 92 ? -9.100 -2.678 10.545 1.00 97.38 92 SER A CA 1
ATOM 701 C C . SER A 1 92 ? -9.488 -3.011 11.984 1.00 97.38 92 SER A C 1
ATOM 703 O O . SER A 1 92 ? -10.343 -2.345 12.558 1.00 97.38 92 SER A O 1
ATOM 705 N N . THR A 1 93 ? -8.807 -3.988 12.588 1.00 97.56 93 THR A N 1
ATOM 706 C CA . THR A 1 93 ? -9.044 -4.389 13.981 1.00 97.56 93 THR A CA 1
ATOM 707 C C . THR A 1 93 ? -8.716 -3.250 14.947 1.00 97.56 93 THR A C 1
ATOM 709 O O . THR A 1 93 ? -9.485 -2.971 15.863 1.00 97.56 93 THR A O 1
ATOM 712 N N . ARG A 1 94 ? -7.577 -2.570 14.755 1.00 97.25 94 ARG A N 1
ATOM 713 C CA . ARG A 1 94 ? -7.157 -1.444 15.604 1.00 97.25 94 ARG A CA 1
ATOM 714 C C . ARG A 1 94 ? -8.126 -0.263 15.498 1.00 97.25 94 ARG A C 1
ATOM 716 O O . ARG A 1 94 ? -8.564 0.242 16.528 1.00 97.25 94 ARG A O 1
ATOM 723 N N . ALA A 1 95 ? -8.524 0.110 14.282 1.00 96.81 95 ALA A N 1
ATOM 724 C CA . ALA A 1 95 ? -9.479 1.189 14.038 1.00 96.81 95 ALA A CA 1
ATOM 725 C C . ALA A 1 95 ? -10.866 0.885 14.631 1.00 96.81 95 ALA A C 1
ATOM 727 O O . ALA A 1 95 ? -11.444 1.740 15.296 1.00 96.81 95 ALA A O 1
ATOM 728 N N . GLU A 1 96 ? -11.367 -0.344 14.471 1.00 96.19 96 GLU A N 1
ATOM 729 C CA . GLU A 1 96 ? -12.654 -0.776 15.032 1.00 96.19 96 GLU A CA 1
ATOM 730 C C . GLU A 1 96 ? -12.669 -0.703 16.567 1.00 96.19 96 GLU A C 1
ATOM 732 O O . GLU A 1 96 ? -13.672 -0.313 17.160 1.00 96.19 96 GLU A O 1
ATOM 737 N N . ARG A 1 97 ? -11.546 -0.997 17.241 1.00 94.69 97 ARG A N 1
ATOM 738 C CA . ARG A 1 97 ? -11.444 -0.805 18.701 1.00 94.69 97 ARG A CA 1
ATOM 739 C C . ARG A 1 97 ? -11.659 0.651 19.103 1.00 94.69 97 ARG A C 1
ATOM 741 O O . ARG A 1 97 ? -12.351 0.894 20.085 1.00 94.69 97 ARG A O 1
ATOM 748 N N . VAL A 1 98 ? -11.079 1.597 18.368 1.00 95.06 98 VAL A N 1
ATOM 749 C CA . VAL A 1 98 ? -11.237 3.030 18.658 1.00 95.06 98 VAL A CA 1
ATOM 750 C C . VAL A 1 98 ? -12.666 3.485 18.363 1.00 95.06 98 VAL A C 1
ATOM 752 O O . VAL A 1 98 ? -13.264 4.158 19.195 1.00 95.06 98 VAL A O 1
ATOM 755 N N . VAL A 1 99 ? -13.254 3.051 17.242 1.00 95.06 99 VAL A N 1
ATOM 756 C CA . VAL A 1 99 ? -14.669 3.316 16.918 1.00 95.06 99 VAL A CA 1
ATOM 757 C C . VAL A 1 99 ? -15.582 2.827 18.043 1.00 95.06 99 VAL A C 1
ATOM 759 O O . VAL A 1 99 ? -16.376 3.603 18.566 1.00 95.06 99 VAL A O 1
ATOM 762 N N . ASN A 1 100 ? -15.408 1.579 18.486 1.00 92.62 100 ASN A N 1
ATOM 763 C CA . ASN A 1 100 ? -16.214 1.001 19.559 1.00 92.62 100 ASN A CA 1
ATOM 764 C C . ASN A 1 100 ? -16.086 1.782 20.875 1.00 92.62 100 ASN A C 1
ATOM 766 O O . ASN A 1 100 ? -17.071 1.912 21.596 1.00 92.62 100 ASN A O 1
ATOM 770 N N . LYS A 1 101 ? -14.905 2.315 21.211 1.00 91.62 101 LYS A N 1
ATOM 771 C CA . LYS A 1 101 ? -14.752 3.180 22.394 1.00 91.62 101 LYS A CA 1
ATOM 772 C C . LYS A 1 101 ? -15.493 4.506 22.236 1.00 91.62 101 LYS A C 1
ATOM 774 O O . LYS A 1 101 ? -16.123 4.951 23.183 1.00 91.62 101 LYS A O 1
ATOM 779 N N . LEU A 1 102 ? -15.428 5.126 21.056 1.00 90.12 102 LEU A N 1
ATOM 780 C CA . LEU A 1 102 ? -16.116 6.395 20.791 1.00 90.12 102 LEU A CA 1
ATOM 781 C C . LEU A 1 102 ? -17.644 6.250 20.810 1.00 90.12 102 LEU A C 1
ATOM 783 O O . LEU A 1 102 ? -18.339 7.196 21.165 1.00 90.12 102 LEU A O 1
ATOM 787 N N . GLU A 1 103 ? -18.170 5.082 20.436 1.00 87.44 103 GLU A N 1
ATOM 788 C CA . GLU A 1 103 ? -19.610 4.796 20.464 1.00 87.44 103 GLU A CA 1
ATOM 789 C C . GLU A 1 103 ? -20.130 4.402 21.858 1.00 87.44 103 GLU A C 1
ATOM 791 O O . GLU A 1 103 ? -21.312 4.592 22.148 1.00 87.44 103 GLU A O 1
ATOM 796 N N . ASN A 1 104 ? -19.269 3.868 22.731 1.00 84.56 104 ASN A N 1
ATOM 797 C CA . ASN A 1 104 ? -19.645 3.421 24.071 1.00 84.56 104 ASN A CA 1
ATOM 798 C C . ASN A 1 104 ? -19.320 4.480 25.135 1.00 84.56 104 ASN A C 1
ATOM 800 O O . ASN A 1 104 ? -18.202 4.549 25.634 1.00 84.56 104 ASN A O 1
ATOM 804 N N . GLU A 1 105 ? -20.333 5.233 25.573 1.00 68.94 105 GLU A N 1
ATOM 805 C CA . GLU A 1 105 ? -20.204 6.281 26.607 1.00 68.94 105 GLU A CA 1
ATOM 806 C C . GLU A 1 105 ? -19.706 5.774 27.984 1.00 68.94 105 GLU A C 1
ATOM 808 O O . GLU A 1 105 ? -19.299 6.574 28.828 1.00 68.94 105 GLU A O 1
ATOM 813 N N . GLU A 1 106 ? -19.749 4.460 28.237 1.00 69.06 106 GLU A N 1
ATOM 814 C CA . GLU A 1 106 ? -19.329 3.840 29.506 1.00 69.06 106 GLU A CA 1
ATOM 815 C C . GLU A 1 106 ? -17.810 3.594 29.604 1.00 69.06 106 GLU A C 1
ATOM 817 O O . GLU A 1 106 ? -17.279 3.476 30.712 1.00 69.06 106 GLU A O 1
ATOM 822 N N . GLU A 1 107 ? -17.097 3.544 28.474 1.00 70.88 107 GLU A N 1
ATOM 823 C CA . GLU A 1 107 ? -15.639 3.394 28.427 1.00 70.88 107 GLU A CA 1
ATOM 824 C C . GLU A 1 107 ? -14.986 4.788 28.375 1.00 70.88 107 GLU A C 1
ATOM 826 O O . GLU A 1 107 ? -15.256 5.560 27.454 1.00 70.88 107 GLU A O 1
ATOM 831 N N . PRO A 1 108 ? -14.115 5.163 29.332 1.00 65.06 108 PRO A N 1
ATOM 832 C CA . PRO A 1 108 ? -13.452 6.459 29.282 1.00 65.06 108 PRO A CA 1
ATOM 833 C C . PRO A 1 108 ? -12.473 6.505 28.097 1.00 65.06 108 PRO A C 1
ATOM 835 O O . PRO A 1 108 ? -11.360 5.989 28.186 1.00 65.06 108 PRO A O 1
ATOM 838 N N . SER A 1 109 ? -12.873 7.148 26.995 1.00 70.44 109 SER A N 1
ATOM 839 C CA . SER A 1 109 ? -11.982 7.409 25.860 1.00 70.44 109 SER A CA 1
ATOM 840 C C . SER A 1 109 ? -10.911 8.422 26.274 1.00 70.44 109 SER A C 1
ATOM 842 O O . SER A 1 109 ? -11.227 9.575 26.597 1.00 70.44 109 SER A O 1
ATOM 844 N N . ASN A 1 110 ? -9.639 8.026 26.257 1.00 86.06 110 ASN A N 1
ATOM 845 C CA . ASN A 1 110 ? -8.548 8.987 26.323 1.00 86.06 110 ASN A CA 1
ATOM 846 C C . ASN A 1 110 ? -8.224 9.424 24.896 1.00 86.06 110 ASN A C 1
ATOM 848 O O . ASN A 1 110 ? -7.499 8.738 24.183 1.00 86.06 110 ASN A O 1
ATOM 852 N N . GLN A 1 111 ? -8.738 10.591 24.504 1.00 85.69 111 GLN A N 1
ATOM 853 C CA . GLN A 1 111 ? -8.597 11.116 23.144 1.00 85.69 111 GLN A CA 1
ATOM 854 C C . GLN A 1 111 ? -7.149 11.120 22.638 1.00 85.69 111 GLN A C 1
ATOM 856 O O . GLN A 1 111 ? -6.933 10.862 21.462 1.00 85.69 111 GLN A O 1
ATOM 861 N N . ASN A 1 112 ? -6.155 11.375 23.498 1.00 89.44 112 ASN A N 1
ATOM 862 C CA . ASN A 1 112 ? -4.752 11.347 23.074 1.00 89.44 112 ASN A CA 1
ATOM 863 C C . ASN A 1 112 ? -4.287 9.922 22.742 1.00 89.44 112 ASN A C 1
ATOM 865 O O . ASN A 1 112 ? -3.671 9.717 21.705 1.00 89.44 112 ASN A O 1
ATOM 869 N N . GLU A 1 113 ? -4.629 8.940 23.580 1.00 92.44 113 GLU A N 1
ATOM 870 C CA . GLU A 1 113 ? -4.288 7.531 23.333 1.00 92.44 113 GLU A CA 1
ATOM 871 C C . GLU A 1 113 ? -5.009 6.989 22.094 1.00 92.44 113 GLU A C 1
ATOM 873 O O . GLU A 1 113 ? -4.432 6.231 21.321 1.00 92.44 113 GLU A O 1
ATOM 878 N N . ASP A 1 114 ? -6.261 7.393 21.882 1.00 93.56 114 ASP A N 1
ATOM 879 C CA . ASP A 1 114 ? -7.046 6.970 20.725 1.00 93.56 114 ASP A CA 1
ATOM 880 C C . ASP A 1 114 ? -6.539 7.616 19.419 1.00 93.56 114 ASP A C 1
ATOM 882 O O . ASP A 1 114 ? -6.551 6.974 18.368 1.00 93.56 114 ASP A O 1
ATOM 886 N N . ILE A 1 115 ? -6.037 8.858 19.470 1.00 94.06 115 ILE A N 1
ATOM 887 C CA . ILE A 1 115 ? -5.340 9.496 18.339 1.00 94.06 115 ILE A CA 1
ATOM 888 C C . ILE A 1 115 ? -4.038 8.757 18.028 1.00 94.06 115 ILE A C 1
ATOM 890 O O . ILE A 1 115 ? -3.804 8.426 16.864 1.00 94.06 115 ILE A O 1
ATOM 894 N N . ASP A 1 116 ? -3.218 8.482 19.044 1.00 95.31 116 ASP A N 1
ATOM 895 C CA . ASP A 1 116 ? -1.949 7.769 18.879 1.00 95.31 116 ASP A CA 1
ATOM 896 C C . ASP A 1 116 ? -2.186 6.366 18.290 1.00 95.31 116 ASP A C 1
ATOM 898 O O . ASP A 1 116 ? -1.523 5.977 17.330 1.00 95.31 116 ASP A O 1
ATOM 902 N N . GLU A 1 117 ? -3.210 5.648 18.761 1.00 95.81 117 GLU A N 1
ATOM 903 C CA . GLU A 1 117 ? -3.607 4.337 18.232 1.00 95.81 117 GLU A CA 1
ATOM 904 C C . GLU A 1 117 ? -3.983 4.397 16.740 1.00 95.81 117 GLU A C 1
ATOM 906 O O . GLU A 1 117 ? -3.574 3.526 15.966 1.00 95.81 117 GLU A O 1
ATOM 911 N N . ILE A 1 118 ? -4.735 5.420 16.311 1.00 95.00 118 ILE A N 1
ATOM 912 C CA . ILE A 1 118 ? -5.094 5.607 14.895 1.00 95.00 118 ILE A CA 1
ATOM 913 C C . ILE A 1 118 ? -3.874 5.968 14.049 1.00 95.00 118 ILE A C 1
ATOM 915 O O . ILE A 1 118 ? -3.748 5.461 12.930 1.00 95.00 118 ILE A O 1
ATOM 919 N N . ILE A 1 119 ? -2.977 6.814 14.557 1.00 94.25 119 ILE A N 1
ATOM 920 C CA . ILE A 1 119 ? -1.736 7.172 13.862 1.00 94.25 119 ILE A CA 1
ATOM 921 C C . ILE A 1 119 ? -0.885 5.920 13.661 1.00 94.25 119 ILE A C 1
ATOM 923 O O . ILE A 1 119 ? -0.564 5.588 12.521 1.00 94.25 119 ILE A O 1
ATOM 927 N N . GLU A 1 120 ? -0.600 5.177 14.729 1.00 95.56 120 GLU A N 1
ATOM 928 C CA . GLU A 1 120 ? 0.216 3.964 14.671 1.00 95.56 120 GLU A CA 1
ATOM 929 C C . GLU A 1 120 ? -0.393 2.899 13.753 1.00 95.56 120 GLU A C 1
ATOM 931 O O . GLU A 1 120 ? 0.307 2.301 12.934 1.00 95.56 120 GLU A O 1
ATOM 936 N N . ALA A 1 121 ? -1.705 2.662 13.847 1.00 96.44 121 ALA A N 1
ATOM 937 C CA . ALA A 1 121 ? -2.386 1.711 12.973 1.00 96.44 121 ALA A CA 1
ATOM 938 C C . ALA A 1 121 ? -2.283 2.128 11.498 1.00 96.44 121 ALA A C 1
ATOM 940 O O . ALA A 1 121 ? -2.094 1.288 10.615 1.00 96.44 121 ALA A O 1
ATOM 941 N N . SER A 1 122 ? -2.394 3.426 11.221 1.00 94.81 122 SER A N 1
ATOM 942 C CA . SER A 1 122 ? -2.324 3.961 9.862 1.00 94.81 122 SER A CA 1
ATOM 943 C C . SER A 1 122 ? -0.901 3.984 9.301 1.00 94.81 122 SER A C 1
ATOM 945 O O . SER A 1 122 ? -0.709 3.794 8.097 1.00 94.81 122 SER A O 1
ATOM 947 N N . GLU A 1 123 ? 0.107 4.164 10.156 1.00 93.94 123 GLU A N 1
ATOM 948 C CA . GLU A 1 123 ? 1.517 4.057 9.779 1.00 93.94 123 GLU A CA 1
ATOM 949 C C . GLU A 1 123 ? 1.859 2.659 9.260 1.00 93.94 123 GLU A C 1
ATOM 951 O O . GLU A 1 123 ? 2.624 2.550 8.301 1.00 93.94 123 GLU A O 1
ATOM 956 N N . LEU A 1 124 ? 1.256 1.595 9.808 1.00 95.50 124 LEU A N 1
ATOM 957 C CA . LEU A 1 124 ? 1.425 0.234 9.281 1.00 95.50 124 LEU A CA 1
ATOM 958 C C . LEU A 1 124 ? 1.018 0.159 7.802 1.00 95.50 124 LEU A C 1
ATOM 960 O O . LEU A 1 124 ? 1.771 -0.347 6.969 1.00 95.50 124 LEU A O 1
ATOM 964 N N . VAL A 1 125 ? -0.149 0.718 7.464 1.00 95.62 125 VAL A N 1
ATOM 965 C CA . VAL A 1 125 ? -0.671 0.749 6.089 1.00 95.62 125 VAL A CA 1
ATOM 966 C C . VAL A 1 125 ? 0.232 1.581 5.182 1.00 95.62 125 VAL A C 1
ATOM 968 O O . VAL A 1 125 ? 0.608 1.127 4.100 1.00 95.62 125 VAL A O 1
ATOM 971 N N . HIS A 1 126 ? 0.608 2.784 5.620 1.00 90.50 126 HIS A N 1
ATOM 972 C CA . HIS A 1 126 ? 1.475 3.677 4.854 1.00 90.50 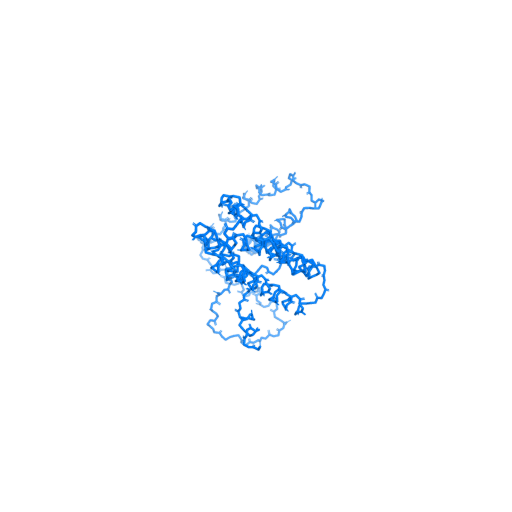126 HIS A CA 1
ATOM 973 C C . HIS A 1 126 ? 2.846 3.043 4.571 1.00 90.50 126 HIS A C 1
ATOM 975 O O . HIS A 1 126 ? 3.309 3.039 3.428 1.00 90.50 126 HIS A O 1
ATOM 981 N N . ASN A 1 127 ? 3.471 2.445 5.588 1.00 92.31 127 ASN A N 1
ATOM 982 C CA . ASN A 1 127 ? 4.763 1.780 5.455 1.00 92.31 127 ASN A CA 1
ATOM 983 C C . ASN A 1 127 ? 4.686 0.579 4.507 1.00 92.31 127 ASN A C 1
ATOM 985 O O . ASN A 1 127 ? 5.559 0.428 3.657 1.00 92.31 127 ASN A O 1
ATOM 989 N N . ALA A 1 128 ? 3.621 -0.220 4.571 1.00 95.50 128 ALA A N 1
ATOM 990 C CA . ALA A 1 128 ? 3.431 -1.348 3.662 1.00 95.50 128 ALA A CA 1
ATOM 991 C C . ALA A 1 128 ? 3.242 -0.910 2.195 1.00 95.50 128 ALA A C 1
ATOM 993 O O . ALA A 1 128 ? 3.820 -1.510 1.288 1.00 95.50 128 ALA A O 1
ATOM 994 N N . VAL A 1 129 ? 2.502 0.175 1.935 1.00 92.56 129 VAL A N 1
ATOM 995 C CA . VAL A 1 129 ? 2.391 0.752 0.578 1.00 92.56 129 VAL A CA 1
ATOM 996 C C . VAL A 1 129 ? 3.750 1.265 0.087 1.00 92.56 129 VAL A C 1
ATOM 998 O O . VAL A 1 129 ? 4.132 1.033 -1.063 1.00 92.56 129 VAL A O 1
ATOM 1001 N N . LYS A 1 130 ? 4.526 1.902 0.967 1.00 88.31 130 LYS A N 1
ATOM 1002 C CA . LYS A 1 130 ? 5.889 2.353 0.664 1.00 88.31 130 LYS A CA 1
ATOM 1003 C C . LYS A 1 130 ? 6.843 1.190 0.380 1.00 88.31 130 LYS A C 1
ATOM 1005 O O . LYS A 1 130 ? 7.691 1.3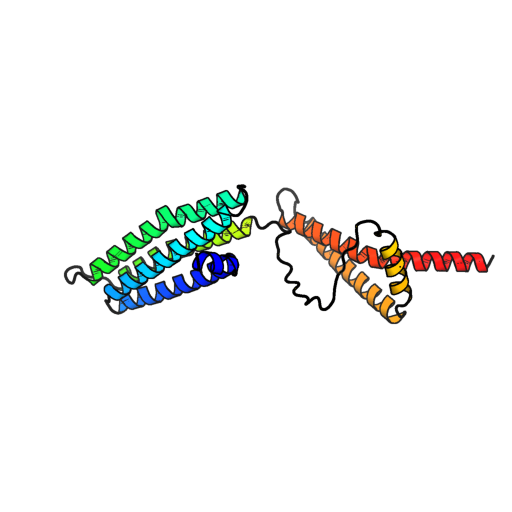02 -0.502 1.00 88.31 130 LYS A O 1
ATOM 1010 N N . GLU A 1 131 ? 6.707 0.066 1.079 1.00 90.50 131 GLU A N 1
ATOM 1011 C CA . GLU A 1 131 ? 7.473 -1.153 0.800 1.00 90.50 131 GLU A CA 1
ATOM 1012 C C . GLU A 1 131 ? 7.175 -1.717 -0.590 1.00 90.50 131 GLU A C 1
ATOM 1014 O O . GLU A 1 131 ? 8.110 -2.096 -1.296 1.00 90.50 131 GLU A O 1
ATOM 1019 N N . ILE A 1 132 ? 5.910 -1.708 -1.023 1.00 92.12 132 ILE A N 1
ATOM 1020 C CA . ILE A 1 132 ? 5.529 -2.103 -2.387 1.00 92.12 132 ILE A CA 1
ATOM 1021 C C . ILE A 1 132 ? 6.208 -1.191 -3.414 1.00 92.12 132 ILE A C 1
ATOM 1023 O O . ILE A 1 132 ? 6.851 -1.680 -4.341 1.00 92.12 132 ILE A O 1
ATOM 1027 N N . ARG A 1 133 ? 6.148 0.129 -3.214 1.00 87.81 133 ARG A N 1
ATOM 1028 C CA . ARG A 1 133 ? 6.830 1.104 -4.078 1.00 87.81 133 ARG A CA 1
ATOM 1029 C C . ARG A 1 133 ? 8.347 0.885 -4.116 1.00 87.81 133 ARG A C 1
ATOM 1031 O O . ARG A 1 133 ? 8.952 0.907 -5.181 1.00 87.81 133 ARG A O 1
ATOM 1038 N N . ASN A 1 134 ? 8.978 0.614 -2.976 1.00 85.31 134 ASN A N 1
ATOM 1039 C CA . ASN A 1 134 ? 10.407 0.300 -2.935 1.00 85.31 134 ASN A CA 1
ATOM 1040 C C . ASN A 1 134 ? 10.724 -1.008 -3.674 1.00 85.31 134 ASN A C 1
ATOM 1042 O O . ASN A 1 134 ? 11.730 -1.085 -4.377 1.00 85.31 134 ASN A O 1
ATOM 1046 N N . ALA A 1 135 ? 9.873 -2.029 -3.548 1.00 85.44 135 ALA A N 1
ATOM 1047 C CA . ALA A 1 135 ? 10.032 -3.289 -4.267 1.00 85.44 135 ALA A CA 1
ATOM 1048 C C . ALA A 1 135 ? 9.932 -3.101 -5.790 1.00 85.44 135 ALA A C 1
ATOM 1050 O O . ALA A 1 135 ? 10.693 -3.748 -6.512 1.00 85.44 135 ALA A O 1
ATOM 1051 N N . LEU A 1 136 ? 9.065 -2.189 -6.253 1.00 81.56 136 LEU A N 1
ATOM 1052 C CA . LEU A 1 136 ? 8.968 -1.778 -7.658 1.00 81.56 136 LEU A CA 1
ATOM 1053 C C . LEU A 1 136 ? 10.264 -1.097 -8.143 1.00 81.56 136 LEU A C 1
ATOM 1055 O O . LEU A 1 136 ? 10.789 -1.425 -9.202 1.00 81.56 136 LEU A O 1
ATOM 1059 N N . LEU A 1 137 ? 10.851 -0.216 -7.326 1.00 72.88 137 LEU A N 1
ATOM 1060 C CA . LEU A 1 137 ? 12.059 0.536 -7.691 1.00 72.88 137 LEU A CA 1
ATOM 1061 C C . LEU A 1 137 ? 13.359 -0.285 -7.637 1.00 72.88 137 LEU A C 1
ATOM 1063 O O . LEU A 1 137 ? 14.286 -0.013 -8.396 1.00 72.88 137 LEU A O 1
ATOM 1067 N N . MET A 1 138 ? 13.457 -1.288 -6.756 1.00 61.22 138 MET A N 1
ATOM 1068 C CA . MET A 1 138 ? 14.706 -2.033 -6.517 1.00 61.22 138 MET A CA 1
ATOM 1069 C C . MET A 1 138 ? 15.145 -2.958 -7.657 1.00 61.22 138 MET A C 1
ATOM 1071 O O . MET A 1 138 ? 16.223 -3.542 -7.578 1.00 61.22 138 MET A O 1
ATOM 1075 N N . ASN A 1 139 ? 14.330 -3.126 -8.693 1.00 53.41 139 ASN A N 1
ATOM 1076 C CA . ASN A 1 139 ? 14.634 -4.033 -9.795 1.00 53.41 139 ASN A CA 1
ATOM 1077 C C . ASN A 1 139 ? 14.222 -3.470 -11.162 1.00 53.41 139 ASN A C 1
ATOM 1079 O O . ASN A 1 139 ? 14.171 -4.235 -12.125 1.00 53.41 139 ASN A O 1
ATOM 1083 N N . ARG A 1 140 ? 13.970 -2.154 -11.256 1.00 50.94 140 ARG A N 1
ATOM 1084 C CA . ARG A 1 140 ? 13.863 -1.473 -12.549 1.00 50.94 140 ARG A CA 1
ATOM 1085 C C . ARG A 1 140 ? 15.183 -1.718 -13.278 1.00 50.94 140 ARG A C 1
ATOM 1087 O O . ARG A 1 140 ? 16.245 -1.330 -12.784 1.00 50.94 140 ARG A O 1
ATOM 1094 N N . ASN A 1 141 ? 15.131 -2.448 -14.389 1.00 44.09 141 ASN A N 1
ATOM 1095 C CA . ASN A 1 141 ? 16.296 -2.640 -15.238 1.00 44.09 141 ASN A CA 1
ATOM 1096 C C . ASN A 1 141 ? 16.798 -1.228 -15.605 1.00 44.09 141 ASN A C 1
ATOM 1098 O O . ASN A 1 141 ? 15.965 -0.372 -15.901 1.00 44.09 141 ASN A O 1
ATOM 1102 N N . PRO A 1 142 ? 18.106 -0.922 -15.576 1.00 44.94 142 PRO A N 1
ATOM 1103 C CA . PRO A 1 142 ? 18.599 0.403 -15.971 1.00 44.94 142 PRO A CA 1
ATOM 1104 C C . PRO A 1 142 ? 18.197 0.809 -17.402 1.00 44.94 142 PRO A C 1
ATOM 1106 O O . PRO A 1 142 ? 18.263 1.986 -17.736 1.00 44.94 142 PRO A O 1
ATOM 1109 N N . GLU A 1 143 ? 17.753 -0.151 -18.217 1.00 43.56 143 GLU A N 1
ATOM 1110 C CA . GLU A 1 143 ? 17.185 0.043 -19.556 1.00 43.56 143 GLU A CA 1
ATOM 1111 C C . GLU A 1 143 ? 15.705 0.493 -19.547 1.00 43.56 143 GLU A C 1
ATOM 1113 O O . GLU A 1 143 ? 15.253 1.064 -20.530 1.00 43.56 143 GLU A O 1
ATOM 1118 N N . ASP A 1 144 ? 14.954 0.267 -18.458 1.00 47.03 144 ASP A N 1
ATOM 1119 C CA . ASP A 1 144 ? 13.523 0.615 -18.331 1.00 47.03 144 ASP A CA 1
ATOM 1120 C C . ASP A 1 144 ? 13.318 2.009 -17.717 1.00 47.03 144 ASP A C 1
ATOM 1122 O O . ASP A 1 144 ? 12.201 2.376 -17.345 1.00 47.03 144 ASP A O 1
ATOM 1126 N N . VAL A 1 145 ? 14.397 2.778 -17.528 1.00 46.47 145 VAL A N 1
ATOM 1127 C CA . VAL A 1 145 ? 14.302 4.211 -17.245 1.00 46.47 145 VAL A CA 1
ATOM 1128 C C . VAL A 1 145 ? 13.753 4.848 -18.510 1.00 46.47 145 VAL A C 1
ATOM 1130 O O . VAL A 1 145 ? 14.501 5.030 -19.468 1.00 46.47 145 VAL A O 1
ATOM 1133 N N . ASP A 1 146 ? 12.454 5.153 -18.513 1.00 42.50 146 ASP A N 1
ATOM 1134 C CA . ASP A 1 146 ? 11.838 5.970 -19.550 1.00 42.50 146 ASP A CA 1
ATOM 1135 C C . ASP A 1 146 ? 12.654 7.255 -19.646 1.00 42.50 146 ASP A C 1
ATOM 1137 O O . ASP A 1 146 ? 12.614 8.140 -18.789 1.00 42.50 146 ASP A O 1
ATOM 1141 N N . SER A 1 147 ? 13.492 7.314 -20.675 1.00 41.88 147 SER A N 1
ATOM 1142 C CA . SER A 1 147 ? 13.978 8.571 -21.187 1.00 41.88 147 SER A CA 1
ATOM 1143 C C . SER A 1 147 ? 12.725 9.244 -21.712 1.00 41.88 147 SER A C 1
ATOM 1145 O O . SER A 1 147 ? 12.312 8.914 -22.820 1.00 41.88 147 SER A O 1
ATOM 1147 N N . ASP A 1 148 ? 12.122 10.131 -20.917 1.00 38.41 148 ASP A N 1
ATOM 1148 C CA . ASP A 1 148 ? 11.102 11.090 -21.3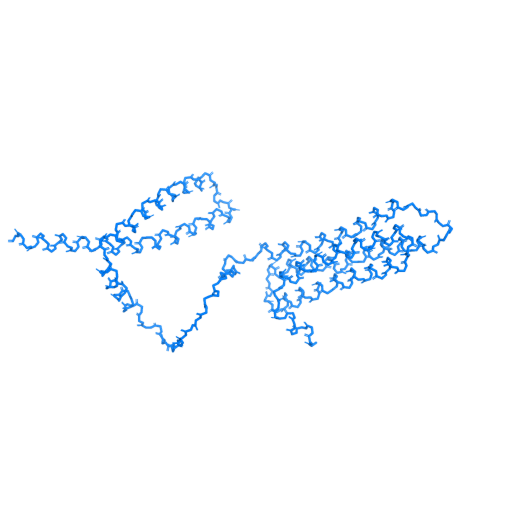47 1.00 38.41 148 ASP A CA 1
ATOM 1149 C C . ASP A 1 148 ? 11.647 11.875 -22.553 1.00 38.41 148 ASP A C 1
ATOM 1151 O O . ASP A 1 148 ? 12.184 12.975 -22.444 1.00 38.41 148 ASP A O 1
ATOM 1155 N N . ASN A 1 149 ? 11.582 11.259 -23.726 1.00 38.03 149 ASN A N 1
ATOM 1156 C CA . ASN A 1 149 ? 11.836 11.837 -25.028 1.00 38.03 149 ASN A CA 1
ATOM 1157 C C . ASN A 1 149 ? 10.495 11.816 -25.758 1.00 38.03 149 ASN A C 1
ATOM 1159 O O . ASN A 1 149 ? 10.342 11.173 -26.794 1.00 38.03 149 ASN A O 1
ATOM 1163 N N . GLU A 1 150 ? 9.522 12.558 -25.228 1.00 39.66 150 GLU A N 1
ATOM 1164 C CA . GLU A 1 150 ? 8.512 13.178 -26.081 1.00 39.66 150 GLU A CA 1
ATOM 1165 C C . GLU A 1 150 ? 9.214 14.260 -26.914 1.00 39.66 150 GLU A C 1
ATOM 1167 O O . GLU A 1 150 ? 9.202 15.448 -26.601 1.00 39.66 150 GLU A O 1
ATOM 1172 N N . TYR A 1 151 ? 9.882 13.836 -27.983 1.00 41.53 151 TYR A N 1
ATOM 1173 C CA . TYR A 1 151 ? 10.018 14.689 -29.152 1.00 41.53 151 TYR A CA 1
ATOM 1174 C C . TYR A 1 151 ? 8.870 14.307 -30.076 1.00 41.53 151 TYR A C 1
ATOM 1176 O O . TYR A 1 151 ? 8.831 13.189 -30.585 1.00 41.53 151 TYR A O 1
ATOM 1184 N N . GLU A 1 152 ? 7.916 15.219 -30.247 1.00 38.78 152 GLU A N 1
ATOM 1185 C CA . GLU A 1 152 ? 6.880 15.110 -31.269 1.00 38.78 152 GLU A CA 1
ATOM 1186 C C . GLU A 1 152 ? 7.556 14.879 -32.638 1.00 38.78 152 GLU A C 1
ATOM 1188 O O . GLU A 1 152 ? 8.208 15.770 -33.187 1.00 38.78 152 GLU A O 1
ATOM 1193 N N . ASP A 1 153 ? 7.446 13.655 -33.163 1.00 40.94 153 ASP A N 1
ATOM 1194 C CA . ASP A 1 153 ? 7.862 13.283 -34.517 1.00 40.94 153 ASP A CA 1
ATOM 1195 C C . ASP A 1 153 ? 6.821 13.810 -35.509 1.00 40.94 153 ASP A C 1
ATOM 1197 O O . ASP A 1 153 ? 5.863 13.124 -35.872 1.00 40.94 153 ASP A O 1
ATOM 1201 N N . ASP A 1 154 ? 6.981 15.062 -35.933 1.00 39.50 154 ASP A N 1
ATOM 1202 C CA . ASP A 1 154 ? 6.274 15.567 -37.103 1.00 39.50 154 ASP A CA 1
ATOM 1203 C C . ASP A 1 154 ? 7.040 15.137 -38.365 1.00 39.50 154 ASP A C 1
ATOM 1205 O O . ASP A 1 154 ? 7.916 15.844 -38.869 1.00 39.50 154 ASP A O 1
ATOM 1209 N N . GLY A 1 155 ? 6.709 13.949 -38.883 1.00 42.12 155 GLY A N 1
ATOM 1210 C CA . GLY A 1 155 ? 6.924 13.632 -40.296 1.00 42.12 155 GLY A CA 1
ATOM 1211 C C . GLY A 1 155 ? 7.526 12.268 -40.637 1.00 42.12 155 GLY A C 1
ATOM 1212 O O . GLY A 1 155 ? 8.706 12.163 -40.946 1.00 42.12 155 GLY A O 1
ATOM 1213 N N . GLN A 1 156 ? 6.643 11.275 -40.798 1.00 44.97 156 GLN A N 1
ATOM 1214 C CA . GLN A 1 156 ? 6.751 10.160 -41.758 1.00 44.97 156 GLN A CA 1
ATOM 1215 C C . GLN A 1 156 ? 8.096 9.408 -41.824 1.00 44.97 156 GLN A C 1
ATOM 1217 O O . GLN A 1 156 ? 8.916 9.620 -42.719 1.00 44.97 156 GLN A O 1
ATOM 1222 N N . THR A 1 157 ? 8.231 8.358 -41.014 1.00 34.34 157 THR A N 1
ATOM 1223 C CA . THR A 1 157 ? 9.189 7.278 -41.279 1.00 34.34 157 THR A CA 1
ATOM 1224 C C . THR A 1 157 ? 8.523 6.124 -42.036 1.00 34.34 157 THR A C 1
ATOM 1226 O O . THR A 1 157 ? 7.860 5.243 -41.496 1.00 34.34 157 THR A O 1
ATOM 1229 N N . ILE A 1 158 ? 8.725 6.128 -43.356 1.00 41.72 158 ILE A N 1
ATOM 1230 C CA . ILE A 1 158 ? 8.736 4.905 -44.164 1.00 41.72 158 ILE A CA 1
ATOM 1231 C C . ILE A 1 158 ? 9.929 4.083 -43.664 1.00 41.72 158 ILE A C 1
ATOM 1233 O O . ILE A 1 158 ? 11.057 4.558 -43.746 1.00 41.72 158 ILE A O 1
ATOM 1237 N N . TYR A 1 159 ? 9.704 2.872 -43.154 1.00 41.69 159 TYR A N 1
ATOM 1238 C CA . TYR A 1 159 ? 10.787 1.938 -42.829 1.00 41.69 159 TYR A CA 1
ATOM 1239 C C . TYR A 1 159 ? 11.614 1.604 -44.085 1.00 41.69 159 TYR A C 1
ATOM 1241 O O . TYR A 1 159 ? 11.026 1.239 -45.110 1.00 41.69 159 TYR A O 1
ATOM 1249 N N . PRO A 1 160 ? 12.957 1.569 -43.990 1.00 41.88 160 PRO A N 1
ATOM 1250 C CA . PRO A 1 160 ? 13.672 0.532 -44.716 1.00 41.88 160 PRO A CA 1
ATOM 1251 C C . PRO A 1 160 ? 14.708 -0.186 -43.843 1.00 41.88 160 PRO A C 1
ATOM 1253 O O . PRO A 1 160 ? 15.624 0.401 -43.282 1.00 41.88 160 PRO A O 1
ATOM 1256 N N . ASP A 1 161 ? 14.492 -1.495 -43.776 1.00 32.53 161 ASP A N 1
ATOM 1257 C CA . ASP A 1 161 ? 15.440 -2.605 -43.866 1.00 32.53 161 ASP A CA 1
ATOM 1258 C C . ASP A 1 161 ? 16.941 -2.366 -43.580 1.00 32.53 161 ASP A C 1
ATOM 1260 O O . ASP A 1 161 ? 17.626 -1.507 -44.135 1.00 32.53 161 ASP A O 1
ATOM 1264 N N . ASN A 1 162 ? 17.466 -3.281 -42.770 1.00 42.69 162 ASN A N 1
ATOM 1265 C CA . ASN A 1 162 ? 18.718 -3.286 -42.022 1.00 42.69 162 ASN A CA 1
ATOM 1266 C C . ASN A 1 162 ? 19.980 -3.513 -42.892 1.00 42.69 162 ASN A C 1
ATOM 1268 O O . ASN A 1 162 ? 20.826 -4.355 -42.581 1.00 42.69 162 ASN A O 1
ATOM 1272 N N . ARG A 1 163 ? 20.112 -2.807 -44.024 1.00 39.81 163 ARG A N 1
ATOM 1273 C CA . ARG A 1 163 ? 21.175 -3.048 -45.023 1.00 39.81 163 ARG A CA 1
ATOM 1274 C C . ARG A 1 163 ? 22.069 -1.853 -45.376 1.00 39.81 163 ARG A C 1
ATOM 1276 O O . ARG A 1 163 ? 22.941 -2.015 -46.227 1.00 39.81 163 ARG A O 1
ATOM 1283 N N . SER A 1 164 ? 21.939 -0.697 -44.718 1.00 44.38 164 SER A N 1
ATOM 1284 C CA . SER A 1 164 ? 22.653 0.538 -45.110 1.00 44.38 164 SER A CA 1
ATOM 1285 C C . SER A 1 164 ? 23.573 1.161 -44.051 1.00 44.38 164 SER A C 1
ATOM 1287 O O . SER A 1 164 ? 23.959 2.317 -44.193 1.00 44.38 164 SER A O 1
ATOM 1289 N N . HIS A 1 165 ? 24.015 0.424 -43.027 1.00 43.19 165 HIS A N 1
ATOM 1290 C CA . HIS A 1 165 ? 24.835 1.000 -41.940 1.00 43.19 165 HIS A CA 1
ATOM 1291 C C . HIS A 1 165 ? 26.217 1.551 -42.386 1.00 43.19 165 HIS A C 1
ATOM 1293 O O . HIS A 1 165 ? 26.926 2.183 -41.604 1.00 43.19 165 HIS A O 1
ATOM 1299 N N . VAL A 1 166 ? 26.613 1.329 -43.647 1.00 43.19 166 VAL A N 1
ATOM 1300 C CA . VAL A 1 166 ? 27.838 1.883 -44.253 1.00 43.19 166 VAL A CA 1
ATOM 1301 C C . VAL A 1 166 ? 27.583 3.236 -44.941 1.00 43.19 166 VAL A C 1
ATOM 1303 O O . VAL A 1 166 ? 28.473 4.083 -44.943 1.00 43.19 166 VAL A O 1
ATOM 1306 N N . SER A 1 167 ? 26.380 3.494 -45.480 1.00 43.53 167 SER A N 1
ATOM 1307 C CA . SER A 1 167 ? 26.102 4.741 -46.217 1.00 43.53 167 SER A CA 1
ATOM 1308 C C . SER A 1 167 ? 25.810 5.937 -45.310 1.00 43.53 167 SER A C 1
ATOM 1310 O O . SER A 1 167 ? 26.085 7.073 -45.698 1.00 43.53 167 SER A O 1
ATOM 1312 N N . ASP A 1 168 ? 25.311 5.704 -44.093 1.00 46.62 168 ASP A N 1
ATOM 1313 C CA . ASP A 1 168 ? 25.010 6.783 -43.142 1.00 46.62 168 ASP A CA 1
ATOM 1314 C C . ASP A 1 168 ? 26.274 7.365 -42.492 1.00 46.62 168 ASP A C 1
ATOM 1316 O O . ASP A 1 168 ? 26.365 8.579 -42.295 1.00 46.62 168 ASP A O 1
ATOM 1320 N N . ALA A 1 169 ? 27.305 6.541 -42.274 1.00 45.81 169 ALA A N 1
ATOM 1321 C CA . ALA A 1 169 ? 28.603 6.983 -41.758 1.00 45.81 169 ALA A CA 1
ATOM 1322 C C . ALA A 1 169 ? 29.324 7.945 -42.726 1.00 45.81 169 ALA A C 1
ATOM 1324 O O . ALA A 1 169 ? 29.871 8.970 -42.307 1.00 45.81 169 ALA A O 1
ATOM 1325 N N . GLU A 1 170 ? 29.279 7.666 -44.035 1.00 47.59 170 GLU A N 1
ATOM 1326 C CA . GLU A 1 170 ? 29.853 8.547 -45.063 1.00 47.59 170 GLU A CA 1
ATOM 1327 C C . GLU A 1 170 ? 29.078 9.869 -45.202 1.00 47.59 170 GLU A C 1
ATOM 1329 O O . GLU A 1 170 ? 29.667 10.925 -45.467 1.00 47.59 170 GLU A O 1
ATOM 1334 N N . ASN A 1 171 ? 27.756 9.834 -45.011 1.00 51.91 171 ASN A N 1
ATOM 1335 C CA . ASN A 1 171 ? 26.883 11.001 -45.134 1.00 51.91 171 ASN A CA 1
ATOM 1336 C C . ASN A 1 171 ? 27.046 11.957 -43.935 1.00 51.91 171 ASN A C 1
ATOM 1338 O O . ASN A 1 171 ? 27.161 13.175 -44.107 1.00 51.91 171 ASN A O 1
ATOM 1342 N N . GLN A 1 172 ? 27.190 11.403 -42.728 1.00 50.78 172 GLN A N 1
ATOM 1343 C CA . GLN A 1 172 ? 27.472 12.148 -41.497 1.00 50.78 172 GLN A CA 1
ATOM 1344 C C . GLN A 1 172 ? 28.886 12.766 -41.504 1.00 50.78 172 GLN A C 1
ATOM 1346 O O . GLN A 1 172 ? 29.067 13.921 -41.104 1.00 50.78 172 GLN A O 1
ATOM 1351 N N . GLN A 1 173 ? 29.882 12.074 -42.078 1.00 49.44 173 GLN A N 1
ATOM 1352 C CA . GLN A 1 173 ? 31.227 12.622 -42.326 1.00 49.44 173 GLN A CA 1
ATOM 1353 C C . GLN A 1 173 ? 31.232 13.849 -43.247 1.00 49.44 173 GLN A C 1
ATOM 1355 O O . GLN A 1 173 ? 32.031 14.775 -43.061 1.00 49.44 173 GLN A O 1
ATOM 1360 N N . ARG A 1 174 ? 30.351 13.883 -44.253 1.00 53.69 174 ARG A N 1
ATOM 1361 C CA . ARG A 1 174 ? 30.226 15.028 -45.170 1.00 53.69 174 ARG A CA 1
ATOM 1362 C C . ARG A 1 174 ? 29.577 16.239 -44.506 1.00 53.69 174 ARG A C 1
ATOM 1364 O O . ARG A 1 174 ? 29.971 17.362 -44.825 1.00 53.69 174 ARG A O 1
ATOM 1371 N N . LEU A 1 175 ? 28.641 16.024 -43.582 1.00 50.81 175 LEU A N 1
ATOM 1372 C CA . LEU A 1 175 ? 27.985 17.094 -42.830 1.00 50.81 175 LEU A CA 1
ATOM 1373 C C . LEU A 1 175 ? 28.982 17.806 -41.900 1.00 50.81 175 LEU A C 1
ATOM 1375 O O . LEU A 1 175 ? 29.103 19.029 -41.952 1.00 50.81 175 LEU A O 1
ATOM 1379 N N . MET A 1 176 ? 29.809 17.044 -41.176 1.00 46.25 176 MET A N 1
ATOM 1380 C CA . MET A 1 176 ? 30.848 17.577 -40.278 1.00 46.25 176 MET A CA 1
ATOM 1381 C C . MET A 1 176 ? 31.993 18.310 -41.000 1.00 46.25 176 MET A C 1
ATOM 1383 O O . MET A 1 176 ? 32.665 19.175 -40.432 1.00 46.25 176 MET A O 1
ATOM 1387 N N . ARG A 1 177 ? 32.202 18.023 -42.293 1.00 52.12 177 ARG A N 1
ATOM 1388 C CA . ARG A 1 177 ? 33.175 18.728 -43.142 1.00 52.12 177 ARG A CA 1
ATOM 1389 C C . ARG A 1 177 ? 32.767 20.180 -43.424 1.00 52.12 177 ARG A C 1
ATOM 1391 O O . ARG A 1 177 ? 33.647 21.004 -43.659 1.00 52.12 177 ARG A O 1
ATOM 1398 N N . ARG A 1 178 ? 31.463 20.486 -43.393 1.00 52.62 178 ARG A N 1
ATOM 1399 C CA . ARG A 1 178 ? 30.898 21.811 -43.704 1.00 52.62 178 ARG A CA 1
ATOM 1400 C C . ARG A 1 178 ? 30.759 22.735 -42.490 1.00 52.62 178 ARG A C 1
ATOM 1402 O O . ARG A 1 178 ? 30.359 23.879 -42.686 1.00 52.62 178 ARG A O 1
ATOM 1409 N N . LEU A 1 179 ? 31.090 22.279 -41.275 1.00 53.41 179 LEU A N 1
ATOM 1410 C CA . LEU A 1 179 ? 31.036 23.154 -40.104 1.00 53.41 179 LEU A CA 1
ATOM 1411 C C . LEU A 1 179 ? 32.127 24.242 -40.170 1.00 53.41 179 LEU A C 1
ATOM 1413 O O . LEU A 1 179 ? 33.286 23.913 -40.466 1.00 53.41 179 LEU A O 1
ATOM 1417 N N . PRO A 1 180 ? 31.779 25.508 -39.869 1.00 56.50 180 PRO A N 1
ATOM 1418 C CA . PRO A 1 180 ? 32.728 26.607 -39.715 1.00 56.50 180 PRO A CA 1
ATOM 1419 C C . PRO A 1 180 ? 33.860 26.274 -38.732 1.00 56.50 180 PRO A C 1
ATOM 1421 O O . PRO A 1 180 ? 33.665 25.556 -37.750 1.00 56.50 180 PRO A O 1
ATOM 1424 N N . GLU A 1 181 ? 35.060 26.815 -38.967 1.00 57.09 181 GLU A N 1
ATOM 1425 C CA . GLU A 1 181 ? 36.232 26.580 -38.102 1.00 57.09 181 GLU A CA 1
ATOM 1426 C C . GLU A 1 181 ? 36.019 27.063 -36.661 1.00 57.09 181 GLU A C 1
ATOM 1428 O O . GLU A 1 181 ? 36.547 26.469 -35.721 1.00 57.09 181 GLU A O 1
ATOM 1433 N N . GLU A 1 182 ? 35.191 28.093 -36.481 1.00 58.41 182 GLU A N 1
ATOM 1434 C CA . GLU A 1 182 ? 34.804 28.601 -35.166 1.00 58.41 182 GLU A CA 1
ATOM 1435 C C . GLU A 1 182 ? 34.023 27.554 -34.353 1.00 58.41 182 GLU A C 1
ATOM 1437 O O . GLU A 1 182 ? 34.264 27.386 -33.158 1.00 58.41 182 GLU A O 1
ATOM 1442 N N . ASP A 1 183 ? 33.153 26.783 -35.007 1.00 54.09 183 ASP A N 1
ATOM 1443 C CA . ASP A 1 183 ? 32.330 25.766 -34.351 1.00 54.09 183 ASP A CA 1
ATOM 1444 C C . ASP A 1 183 ? 33.135 24.501 -34.053 1.00 54.09 183 ASP A C 1
ATOM 1446 O O . ASP A 1 183 ? 32.984 23.906 -32.988 1.00 54.09 183 ASP A O 1
ATOM 1450 N N . LYS A 1 184 ? 34.086 24.139 -34.924 1.00 58.31 184 LYS A N 1
ATOM 1451 C CA . LYS A 1 184 ? 35.056 23.066 -34.637 1.00 58.31 184 LYS A CA 1
ATOM 1452 C C . LYS A 1 184 ? 35.903 23.388 -33.409 1.00 58.31 184 LYS A C 1
ATOM 1454 O O . LYS A 1 184 ? 36.159 22.502 -32.596 1.00 58.31 184 LYS A O 1
ATOM 1459 N N . LYS A 1 185 ? 36.309 24.652 -33.254 1.00 62.41 185 LYS A N 1
ATOM 1460 C CA . LYS A 1 185 ? 37.068 25.108 -32.086 1.00 62.41 185 LYS A CA 1
ATOM 1461 C C . LYS A 1 185 ? 36.229 25.049 -30.805 1.00 62.41 185 LYS A C 1
ATOM 1463 O O . LYS A 1 185 ? 36.715 24.534 -29.805 1.00 62.41 185 LYS A O 1
ATOM 1468 N N . LYS A 1 186 ? 34.963 25.478 -30.851 1.00 67.81 186 LYS A N 1
ATOM 1469 C CA . LYS A 1 186 ? 34.027 25.364 -29.715 1.00 67.81 186 LYS A CA 1
ATOM 1470 C C . LYS A 1 186 ? 33.776 23.907 -29.317 1.00 67.81 186 LYS A C 1
ATOM 1472 O O . LYS A 1 186 ? 33.784 23.591 -28.131 1.00 67.81 186 LYS A O 1
ATOM 1477 N N . ILE A 1 187 ? 33.614 23.013 -30.294 1.00 62.09 187 ILE A N 1
ATOM 1478 C CA . ILE A 1 187 ? 33.479 21.569 -30.052 1.00 62.09 187 ILE A CA 1
ATOM 1479 C C . ILE A 1 187 ? 34.746 21.025 -29.381 1.00 62.09 187 ILE A C 1
ATOM 1481 O O . ILE A 1 187 ? 34.651 20.292 -28.403 1.00 62.09 187 ILE A O 1
ATOM 1485 N N . GLN A 1 188 ? 35.932 21.416 -29.853 1.00 58.47 188 GLN A N 1
ATOM 1486 C CA . GLN A 1 188 ? 37.196 20.973 -29.265 1.00 58.47 188 GLN A CA 1
ATOM 1487 C C . GLN A 1 188 ? 37.370 21.456 -27.818 1.00 58.47 188 GLN A C 1
ATOM 1489 O O . GLN A 1 188 ? 37.738 20.663 -26.954 1.00 58.47 188 GLN A O 1
ATOM 1494 N N . GLU A 1 189 ? 37.043 22.717 -27.532 1.00 70.06 189 GLU A N 1
ATOM 1495 C CA . GLU A 1 189 ? 37.070 23.267 -26.171 1.00 70.06 189 GLU A CA 1
ATOM 1496 C C . GLU A 1 189 ? 36.105 22.513 -25.240 1.00 70.06 189 GLU A C 1
ATOM 1498 O O . GLU A 1 189 ? 36.472 22.168 -24.115 1.00 70.06 189 GLU A O 1
ATOM 1503 N N . GLN A 1 190 ? 34.900 22.174 -25.712 1.00 59.78 190 GLN A N 1
ATOM 1504 C CA . GLN A 1 190 ? 33.948 21.363 -24.944 1.00 59.78 190 GLN A CA 1
ATOM 1505 C C . GLN A 1 190 ? 34.439 19.927 -24.719 1.00 59.78 190 GLN A C 1
ATOM 1507 O O . GLN A 1 190 ? 34.269 19.390 -23.624 1.00 59.78 190 GLN A O 1
ATOM 1512 N N . ILE A 1 191 ? 35.101 19.320 -25.708 1.00 66.31 191 ILE A N 1
ATOM 1513 C CA . ILE A 1 191 ? 35.724 17.995 -25.575 1.00 66.31 191 ILE A CA 1
ATOM 1514 C C . ILE A 1 191 ? 36.845 18.023 -24.526 1.00 66.31 191 ILE A C 1
ATOM 1516 O O . ILE A 1 191 ? 36.973 17.088 -23.734 1.00 66.31 191 ILE A O 1
ATOM 1520 N N . ASP A 1 192 ? 37.650 19.082 -24.487 1.00 69.75 192 ASP A N 1
ATOM 1521 C CA . ASP A 1 192 ? 38.749 19.203 -23.527 1.00 69.75 192 ASP A CA 1
ATOM 1522 C C . ASP A 1 192 ? 38.227 19.418 -22.097 1.00 69.75 192 ASP A C 1
ATOM 1524 O O . ASP A 1 192 ? 38.718 18.791 -21.153 1.00 69.75 192 ASP A O 1
ATOM 1528 N N . VAL A 1 193 ? 37.166 20.215 -21.928 1.00 72.06 193 VAL A N 1
ATOM 1529 C CA . VAL A 1 193 ? 36.456 20.354 -20.644 1.00 72.06 193 VAL A CA 1
ATOM 1530 C C . VAL A 1 193 ? 35.827 19.025 -20.213 1.00 72.06 193 VAL A C 1
ATOM 1532 O O . VAL A 1 193 ? 35.931 18.645 -19.042 1.00 72.06 193 VAL A O 1
ATOM 1535 N N . PHE A 1 194 ? 35.230 18.283 -21.148 1.00 68.25 194 PHE A N 1
ATOM 1536 C CA . PHE A 1 194 ? 34.673 16.957 -20.887 1.00 68.25 194 PHE A CA 1
ATOM 1537 C C . PHE A 1 194 ? 35.750 15.986 -20.388 1.00 68.25 194 PHE A C 1
ATOM 1539 O O . PHE A 1 194 ? 35.550 15.340 -19.362 1.00 68.25 194 PHE A O 1
ATOM 1546 N N . LYS A 1 195 ? 36.934 15.956 -21.015 1.00 70.62 195 LYS A N 1
ATOM 1547 C CA . LYS A 1 195 ? 38.067 15.122 -20.570 1.00 70.62 195 LYS A CA 1
ATOM 1548 C C . LYS A 1 195 ? 38.538 15.452 -19.156 1.00 70.62 195 LYS A C 1
ATOM 1550 O O . LYS A 1 195 ? 38.866 14.548 -18.391 1.00 70.62 195 LYS A O 1
ATOM 1555 N N . ILE A 1 196 ? 38.571 16.734 -18.786 1.00 75.25 196 ILE A N 1
ATOM 1556 C CA . ILE A 1 196 ? 38.944 17.144 -17.424 1.00 75.25 196 ILE A CA 1
ATOM 1557 C C . ILE A 1 196 ? 37.928 16.603 -16.411 1.00 75.25 196 ILE A C 1
ATOM 1559 O O . ILE A 1 196 ? 38.316 16.088 -15.358 1.00 75.25 196 ILE A O 1
ATOM 1563 N N . THR A 1 197 ? 36.636 16.703 -16.722 1.00 70.31 197 THR A N 1
ATOM 1564 C CA . THR A 1 197 ? 35.554 16.174 -15.880 1.00 70.31 197 THR A CA 1
ATOM 1565 C C . THR A 1 197 ? 35.592 14.646 -15.818 1.00 70.31 197 THR A C 1
ATOM 1567 O O . THR A 1 197 ? 35.504 14.087 -14.727 1.00 70.31 197 THR A O 1
ATOM 1570 N N . GLN A 1 198 ? 35.847 13.977 -16.944 1.00 71.25 198 GLN A N 1
ATOM 1571 C CA . GLN A 1 198 ? 36.048 12.531 -17.033 1.00 71.25 198 GLN A CA 1
ATOM 1572 C C . GLN A 1 198 ? 37.203 12.069 -16.141 1.00 71.25 198 GLN A C 1
ATOM 1574 O O . GLN A 1 198 ? 37.019 11.191 -15.308 1.00 71.25 198 GLN A O 1
ATOM 1579 N N . SER A 1 199 ? 38.381 12.692 -16.238 1.00 71.50 199 SER A N 1
ATOM 1580 C CA . SER A 1 199 ? 39.539 12.318 -15.412 1.00 71.50 199 SER A CA 1
ATOM 1581 C C . SER A 1 199 ? 39.294 12.521 -13.913 1.00 71.50 199 SER A C 1
ATOM 1583 O O . SER A 1 199 ? 39.863 11.806 -13.086 1.00 71.50 199 SER A O 1
ATOM 1585 N N . LYS A 1 200 ? 38.464 13.501 -13.532 1.00 76.44 200 LYS A N 1
ATOM 1586 C CA . LYS A 1 200 ? 38.026 13.667 -12.137 1.00 76.44 200 LYS A CA 1
ATOM 1587 C C . LYS A 1 200 ? 37.071 12.548 -11.728 1.00 76.44 200 LYS A C 1
ATOM 1589 O O . LYS A 1 200 ? 37.252 11.978 -10.659 1.00 76.44 200 LYS A O 1
ATOM 1594 N N . PHE A 1 201 ? 36.109 12.219 -12.583 1.00 72.31 201 PHE A N 1
ATOM 1595 C CA . PHE A 1 201 ? 35.151 11.145 -12.359 1.00 72.31 201 PHE A CA 1
ATOM 1596 C C . PHE A 1 201 ? 35.833 9.775 -12.246 1.00 72.31 201 PHE A C 1
ATOM 1598 O O . PHE A 1 201 ? 35.636 9.089 -11.252 1.00 72.31 201 PHE A O 1
ATOM 1605 N N . GLU A 1 202 ? 36.715 9.406 -13.177 1.00 68.50 202 GLU A N 1
ATOM 1606 C CA . GLU A 1 202 ? 37.478 8.149 -13.137 1.00 68.50 202 GLU A CA 1
ATOM 1607 C C . GLU A 1 202 ? 38.322 8.027 -11.865 1.00 68.50 202 GLU A C 1
ATOM 1609 O O . GLU A 1 202 ? 38.409 6.951 -11.274 1.00 68.50 202 GLU A O 1
ATOM 1614 N N . ARG A 1 203 ? 38.904 9.140 -11.398 1.00 76.44 203 ARG A N 1
ATOM 1615 C CA . ARG A 1 203 ? 39.657 9.177 -10.141 1.00 76.44 203 ARG A CA 1
ATOM 1616 C C . ARG A 1 203 ? 38.766 8.975 -8.920 1.00 76.44 203 ARG A C 1
ATOM 1618 O O . ARG A 1 203 ? 39.218 8.356 -7.965 1.00 76.44 203 ARG A O 1
ATOM 1625 N N . GLU A 1 204 ? 37.550 9.515 -8.915 1.00 72.50 204 GLU A N 1
ATOM 1626 C CA . GLU A 1 204 ? 36.597 9.297 -7.822 1.00 72.50 204 GLU A CA 1
ATOM 1627 C C . GLU A 1 204 ? 36.053 7.870 -7.838 1.00 72.50 204 GLU A C 1
ATOM 1629 O O . GLU A 1 204 ? 36.081 7.198 -6.813 1.00 72.50 204 GLU A O 1
ATOM 1634 N N . VAL A 1 205 ? 35.642 7.375 -9.004 1.00 68.81 205 VAL A N 1
ATOM 1635 C CA . VAL A 1 205 ? 35.110 6.021 -9.184 1.00 68.81 205 VAL A CA 1
ATOM 1636 C C . VAL A 1 205 ? 36.171 4.958 -8.882 1.00 68.81 205 VAL A C 1
ATOM 1638 O O . VAL A 1 205 ? 35.858 3.946 -8.268 1.00 68.81 205 VAL A O 1
ATOM 1641 N N . GLY A 1 206 ? 37.439 5.198 -9.228 1.00 68.19 206 GLY A N 1
ATOM 1642 C CA . GLY A 1 206 ? 38.552 4.289 -8.935 1.00 68.19 206 GLY A CA 1
ATOM 1643 C C . GLY A 1 206 ? 38.898 4.130 -7.449 1.00 68.19 206 GLY A C 1
ATOM 1644 O O . GLY A 1 206 ? 39.709 3.271 -7.114 1.00 68.19 206 GLY A O 1
ATOM 1645 N N . LYS A 1 207 ? 38.309 4.934 -6.550 1.00 76.19 207 LYS A N 1
ATOM 1646 C CA . LYS A 1 207 ? 38.450 4.762 -5.091 1.00 76.19 207 LYS A CA 1
ATOM 1647 C C . LYS A 1 207 ? 37.532 3.678 -4.528 1.00 76.19 207 LYS A C 1
ATOM 1649 O O . LYS A 1 207 ? 37.720 3.277 -3.382 1.00 76.19 207 LYS A O 1
ATOM 1654 N N . TRP A 1 208 ? 36.533 3.253 -5.295 1.00 71.88 208 TRP A N 1
ATOM 1655 C CA . TRP A 1 208 ? 35.499 2.327 -4.851 1.00 71.88 208 TRP A CA 1
ATOM 1656 C C . TRP A 1 208 ? 35.740 0.939 -5.454 1.00 71.88 208 TRP A C 1
ATOM 1658 O O . TRP A 1 208 ? 36.037 0.822 -6.642 1.00 71.88 208 TRP A O 1
ATOM 1668 N N . ASP A 1 209 ? 35.635 -0.104 -4.625 1.00 60.56 209 ASP A N 1
ATOM 1669 C CA . ASP A 1 209 ? 35.729 -1.506 -5.054 1.00 60.56 209 ASP A CA 1
ATOM 1670 C C . ASP A 1 209 ? 34.504 -1.880 -5.910 1.00 60.56 209 ASP A C 1
ATOM 1672 O O . ASP A 1 209 ? 33.369 -1.518 -5.592 1.00 60.56 209 ASP A O 1
ATOM 1676 N N . GLU A 1 210 ? 34.746 -2.581 -7.017 1.00 63.75 210 GLU A N 1
ATOM 1677 C CA . GLU A 1 210 ? 33.740 -2.981 -8.013 1.00 63.75 210 GLU A CA 1
ATOM 1678 C C . GLU A 1 210 ? 32.958 -4.225 -7.585 1.00 63.75 210 GLU A C 1
ATOM 1680 O O . GLU A 1 210 ? 31.918 -4.550 -8.162 1.00 63.75 210 GLU A O 1
ATOM 1685 N N . THR A 1 211 ? 33.452 -4.936 -6.573 1.00 53.19 211 THR A N 1
ATOM 1686 C CA . THR A 1 211 ? 32.918 -6.233 -6.168 1.00 53.19 211 THR A CA 1
ATOM 1687 C C . THR A 1 211 ? 31.595 -6.067 -5.407 1.00 53.19 211 THR A C 1
ATOM 1689 O O . THR A 1 211 ? 31.564 -6.022 -4.181 1.00 53.19 211 THR A O 1
ATOM 1692 N N . GLY A 1 212 ? 30.486 -5.980 -6.150 1.00 57.03 212 GLY A N 1
ATOM 1693 C CA . GLY A 1 212 ? 29.116 -5.973 -5.618 1.00 57.03 212 GLY A CA 1
ATOM 1694 C C . GLY A 1 212 ? 28.443 -4.600 -5.510 1.00 57.03 212 GLY A C 1
ATOM 1695 O O . GLY A 1 212 ? 27.445 -4.484 -4.804 1.00 57.03 212 GLY A O 1
ATOM 1696 N N . ASN A 1 213 ? 28.963 -3.564 -6.179 1.00 71.94 213 ASN A N 1
ATOM 1697 C CA . ASN A 1 213 ? 28.348 -2.235 -6.194 1.00 71.94 213 ASN A CA 1
ATOM 1698 C C . ASN A 1 213 ? 27.882 -1.844 -7.605 1.00 71.94 213 ASN A C 1
ATOM 1700 O O . ASN A 1 213 ? 28.625 -1.232 -8.376 1.00 71.94 213 ASN A O 1
ATOM 1704 N N . ASP A 1 214 ? 26.628 -2.173 -7.923 1.00 70.94 214 ASP A N 1
ATOM 1705 C CA . ASP A 1 214 ? 26.015 -1.934 -9.239 1.00 70.94 214 ASP A CA 1
ATOM 1706 C C . ASP A 1 214 ? 26.017 -0.449 -9.637 1.00 70.94 214 ASP A C 1
ATOM 1708 O O . ASP A 1 214 ? 26.123 -0.120 -10.817 1.00 70.94 214 ASP A O 1
ATOM 1712 N N . ILE A 1 215 ? 26.005 0.466 -8.661 1.00 76.31 215 ILE A N 1
ATOM 1713 C CA . ILE A 1 215 ? 26.090 1.914 -8.901 1.00 76.31 215 ILE A CA 1
ATOM 1714 C C . ILE A 1 215 ? 27.445 2.280 -9.520 1.00 76.31 215 ILE A C 1
ATOM 1716 O O . ILE A 1 215 ? 27.508 3.084 -10.449 1.00 76.31 215 ILE A O 1
ATOM 1720 N N . ILE A 1 216 ? 28.536 1.671 -9.048 1.00 72.38 216 ILE A N 1
ATOM 1721 C CA . ILE A 1 216 ? 29.891 1.910 -9.567 1.00 72.38 216 ILE A CA 1
ATOM 1722 C C . ILE A 1 216 ? 30.046 1.305 -10.967 1.00 72.38 216 ILE A C 1
ATOM 1724 O O . ILE A 1 216 ? 30.648 1.930 -11.844 1.00 72.38 216 ILE A O 1
ATOM 1728 N N . VAL A 1 217 ? 29.450 0.135 -11.206 1.00 68.94 217 VAL A N 1
ATOM 1729 C CA . VAL A 1 217 ? 29.449 -0.531 -12.519 1.00 68.94 217 VAL A CA 1
ATOM 1730 C C . VAL A 1 217 ? 28.667 0.285 -13.553 1.00 68.94 217 VAL A C 1
ATOM 1732 O O . VAL A 1 217 ? 29.185 0.560 -14.637 1.00 68.94 217 VAL A O 1
ATOM 1735 N N . LEU A 1 218 ? 27.464 0.752 -13.206 1.00 73.94 218 LEU A N 1
ATOM 1736 C CA . LEU A 1 218 ? 26.639 1.604 -14.069 1.00 73.94 218 LEU A CA 1
ATOM 1737 C C . LEU A 1 218 ? 27.330 2.931 -14.387 1.00 73.94 218 LEU A C 1
ATOM 1739 O O . LEU A 1 218 ? 27.386 3.343 -15.545 1.00 73.94 218 LEU A O 1
ATOM 1743 N N . ALA A 1 219 ? 27.931 3.566 -13.381 1.00 71.81 219 ALA A N 1
ATOM 1744 C CA . ALA A 1 219 ? 28.657 4.818 -13.544 1.00 71.81 219 ALA A CA 1
ATOM 1745 C C . ALA A 1 219 ? 29.837 4.668 -14.533 1.00 71.81 219 ALA A C 1
ATOM 1747 O O . ALA A 1 219 ? 30.051 5.531 -15.390 1.00 71.81 219 ALA A O 1
ATOM 1748 N N . LYS A 1 220 ? 30.567 3.542 -14.491 1.00 66.50 220 LYS A N 1
ATOM 1749 C CA . LYS A 1 220 ? 31.609 3.224 -15.484 1.00 66.50 220 LYS A CA 1
ATOM 1750 C C . LYS A 1 220 ? 31.041 2.934 -16.872 1.00 66.50 220 LYS A C 1
ATOM 1752 O O . LYS A 1 220 ? 31.613 3.402 -17.854 1.00 66.50 220 LYS A O 1
ATOM 1757 N N . HIS A 1 221 ? 29.926 2.212 -16.967 1.00 70.31 221 HIS A N 1
ATOM 1758 C CA . HIS A 1 221 ? 29.279 1.907 -18.245 1.00 70.31 221 HIS A CA 1
ATOM 1759 C C . HIS A 1 221 ? 28.798 3.179 -18.961 1.00 70.31 221 HIS A C 1
ATOM 1761 O O . HIS A 1 221 ? 29.112 3.391 -20.133 1.00 70.31 221 HIS A O 1
ATOM 1767 N N . MET A 1 222 ? 28.137 4.087 -18.238 1.00 71.31 222 MET A N 1
ATOM 1768 C CA . MET A 1 222 ? 27.727 5.389 -18.773 1.00 71.31 222 MET A CA 1
ATOM 1769 C C . MET A 1 222 ? 28.937 6.234 -19.195 1.00 71.31 222 MET A C 1
ATOM 1771 O O . MET A 1 222 ? 28.915 6.849 -20.259 1.00 71.31 222 MET A O 1
ATOM 1775 N N . CYS A 1 223 ? 30.024 6.223 -18.413 1.00 68.44 223 CYS A N 1
ATOM 1776 C CA . CYS A 1 223 ? 31.276 6.889 -18.782 1.00 68.44 223 CYS A CA 1
ATOM 1777 C C . CYS A 1 223 ? 31.868 6.326 -20.082 1.00 68.44 223 CYS A C 1
ATOM 1779 O O . CYS A 1 223 ? 32.284 7.091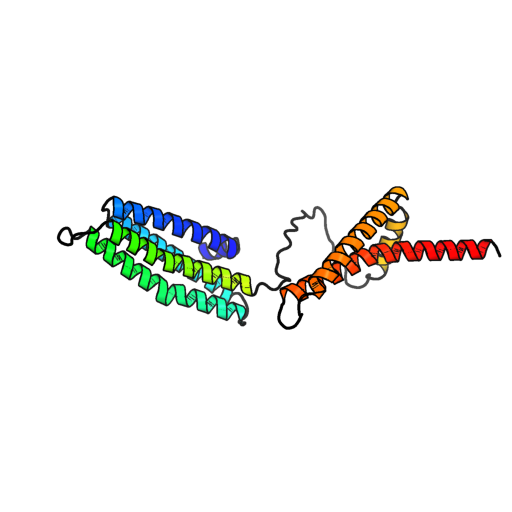 -20.949 1.00 68.44 223 CYS A O 1
ATOM 1781 N N . MET A 1 224 ? 31.835 5.004 -20.263 1.00 66.69 224 MET A N 1
ATOM 1782 C CA . MET A 1 224 ? 32.306 4.342 -21.479 1.00 66.69 224 MET A CA 1
ATOM 1783 C C . MET A 1 224 ? 31.476 4.739 -22.710 1.00 66.69 224 MET A C 1
ATOM 1785 O O . MET A 1 224 ? 32.047 5.044 -23.755 1.00 66.69 224 MET A O 1
ATOM 1789 N N . ILE A 1 225 ? 30.146 4.819 -22.586 1.00 69.69 225 ILE A N 1
ATOM 1790 C CA . ILE A 1 225 ? 29.264 5.291 -23.667 1.00 69.69 225 ILE A CA 1
ATOM 1791 C C . ILE A 1 225 ? 29.534 6.767 -23.987 1.00 69.69 225 ILE A C 1
ATOM 1793 O O . ILE A 1 225 ? 29.705 7.117 -25.154 1.00 69.69 225 ILE A O 1
ATOM 1797 N N . MET A 1 226 ? 29.647 7.635 -22.976 1.00 63.44 226 MET A N 1
ATOM 1798 C CA . MET A 1 226 ? 29.962 9.054 -23.189 1.00 63.44 226 MET A CA 1
ATOM 1799 C C . MET A 1 226 ? 31.346 9.250 -23.823 1.00 63.44 226 MET A C 1
ATOM 1801 O O . MET A 1 226 ? 31.518 10.125 -24.675 1.00 63.44 226 MET A O 1
ATOM 1805 N N . MET A 1 227 ? 32.322 8.415 -23.457 1.00 63.66 227 MET A N 1
ATOM 1806 C CA . MET A 1 227 ? 33.643 8.406 -24.079 1.00 63.66 227 MET A CA 1
ATOM 1807 C C . MET A 1 227 ? 33.543 7.996 -25.548 1.00 63.66 227 MET A C 1
ATOM 1809 O O . MET A 1 227 ? 34.076 8.704 -26.393 1.00 63.66 227 MET A O 1
ATOM 1813 N N . ASN A 1 228 ? 32.788 6.945 -25.871 1.00 62.91 228 ASN A N 1
ATOM 1814 C CA . ASN A 1 228 ? 32.582 6.495 -27.250 1.00 62.91 228 ASN A CA 1
ATOM 1815 C C . ASN A 1 228 ? 31.862 7.550 -28.111 1.00 62.91 228 ASN A C 1
ATOM 1817 O O . ASN A 1 228 ? 32.260 7.784 -29.251 1.00 62.91 228 ASN A O 1
ATOM 1821 N N . MET A 1 229 ? 30.859 8.243 -27.562 1.00 61.19 229 MET A N 1
ATOM 1822 C CA . MET A 1 229 ? 30.155 9.333 -28.252 1.00 61.19 229 MET A CA 1
ATOM 1823 C C . MET A 1 229 ? 31.054 10.560 -28.468 1.00 61.19 229 MET A C 1
ATOM 1825 O O . MET A 1 229 ? 30.994 11.197 -29.515 1.00 61.19 229 MET A O 1
ATOM 1829 N N . THR A 1 230 ? 31.936 10.869 -27.513 1.00 63.09 230 THR A N 1
ATOM 1830 C CA . THR A 1 230 ? 32.905 11.974 -27.629 1.00 63.09 230 THR A CA 1
ATOM 1831 C C . THR A 1 230 ? 34.069 11.615 -28.564 1.00 63.09 230 THR A C 1
ATOM 1833 O O . THR A 1 230 ? 34.584 12.467 -29.295 1.00 63.09 230 THR A O 1
ATOM 1836 N N . ASP A 1 231 ? 34.487 10.350 -28.564 1.00 60.34 231 ASP A N 1
ATOM 1837 C CA . ASP A 1 231 ? 35.517 9.811 -29.447 1.00 60.34 231 ASP A CA 1
ATOM 1838 C C . ASP A 1 231 ? 35.024 9.722 -30.889 1.00 60.34 231 ASP A C 1
ATOM 1840 O O . ASP A 1 231 ? 35.811 9.997 -31.788 1.00 60.34 231 ASP A O 1
ATOM 1844 N N . PHE A 1 232 ? 33.735 9.468 -31.133 1.00 56.03 232 PHE A N 1
ATOM 1845 C CA . PHE A 1 232 ? 33.135 9.548 -32.469 1.00 56.03 232 PHE A CA 1
ATOM 1846 C C . PHE A 1 232 ? 33.351 10.931 -33.112 1.00 56.03 232 PHE A C 1
ATOM 1848 O O . PHE A 1 232 ? 33.815 11.041 -34.250 1.00 56.03 232 PHE A O 1
ATOM 1855 N N . THR A 1 233 ? 33.135 12.005 -32.349 1.00 54.88 233 THR A N 1
ATOM 1856 C CA . THR A 1 233 ? 33.384 13.392 -32.780 1.00 54.88 233 THR A CA 1
ATOM 1857 C C . THR A 1 233 ? 34.876 13.675 -32.991 1.00 54.88 233 THR A C 1
ATOM 1859 O O . THR A 1 233 ? 35.253 14.446 -33.878 1.00 54.88 233 THR A O 1
ATOM 1862 N N . ARG A 1 234 ? 35.749 13.024 -32.210 1.00 57.88 234 ARG A N 1
ATOM 1863 C CA . ARG A 1 234 ? 37.210 13.204 -32.252 1.00 57.88 234 ARG A CA 1
ATOM 1864 C C . ARG A 1 234 ? 37.879 12.418 -33.385 1.00 57.88 234 ARG A C 1
ATOM 1866 O O . ARG A 1 234 ? 38.764 12.960 -34.042 1.00 57.88 234 ARG A O 1
ATOM 1873 N N . TYR A 1 235 ? 37.447 11.185 -33.653 1.00 54.16 235 TYR A N 1
ATOM 1874 C CA . TYR A 1 235 ? 37.960 10.327 -34.729 1.00 54.16 235 TYR A CA 1
ATOM 1875 C C . TYR A 1 235 ? 37.675 10.946 -36.102 1.00 54.16 235 TYR A C 1
ATOM 1877 O O . TYR A 1 235 ? 38.535 10.924 -36.982 1.00 54.16 235 TYR A O 1
ATOM 1885 N N . LEU A 1 236 ? 36.512 11.591 -36.263 1.00 51.09 236 LEU A N 1
ATOM 1886 C CA . LEU A 1 236 ? 36.188 12.372 -37.459 1.00 51.09 236 LEU A CA 1
ATOM 1887 C C . LEU A 1 236 ? 37.137 13.566 -37.661 1.00 51.09 236 LEU A C 1
ATOM 1889 O O . LEU A 1 236 ? 37.569 13.809 -38.787 1.00 51.09 236 LEU A O 1
ATOM 1893 N N . LEU A 1 237 ? 37.471 14.303 -36.596 1.00 50.41 237 LEU A N 1
ATOM 1894 C CA . LEU A 1 237 ? 38.367 15.465 -36.660 1.00 50.41 237 LEU A CA 1
ATOM 1895 C C . LEU A 1 237 ? 39.831 15.064 -36.909 1.00 50.41 237 LEU A C 1
ATOM 1897 O O . LEU A 1 237 ? 40.493 15.686 -37.738 1.00 50.41 237 LEU A O 1
ATOM 1901 N N . PHE A 1 238 ? 40.314 14.005 -36.252 1.00 47.75 238 PHE A N 1
ATOM 1902 C CA . PHE A 1 238 ? 41.712 13.565 -36.334 1.00 47.75 238 PHE A CA 1
ATOM 1903 C C . PHE A 1 238 ? 42.058 12.962 -37.707 1.00 47.75 238 PHE A C 1
ATOM 1905 O O . PHE A 1 238 ? 43.083 13.303 -38.300 1.00 47.75 238 PHE A O 1
ATOM 1912 N N . HIS A 1 239 ? 41.161 12.147 -38.281 1.00 46.09 239 HIS A N 1
ATOM 1913 C CA . HIS A 1 239 ? 41.360 11.605 -39.630 1.00 46.09 239 HIS A CA 1
ATOM 1914 C C . HIS A 1 239 ? 41.307 12.685 -40.723 1.00 46.09 239 HIS A C 1
ATOM 1916 O O . HIS A 1 239 ? 41.921 12.511 -41.774 1.00 46.09 239 HIS A O 1
ATOM 1922 N N . LEU A 1 240 ? 40.622 13.812 -40.492 1.00 42.25 240 LEU A N 1
ATOM 1923 C CA . LEU A 1 240 ? 40.627 14.965 -41.400 1.00 42.25 240 LEU A CA 1
ATOM 1924 C C . LEU A 1 240 ? 41.965 15.718 -41.364 1.00 42.25 240 LEU A C 1
ATOM 1926 O O . LEU A 1 240 ? 42.460 16.103 -42.425 1.00 42.25 240 LEU A O 1
ATOM 1930 N N . THR A 1 241 ? 42.578 15.884 -40.187 1.00 48.41 241 THR A N 1
ATOM 1931 C CA . THR A 1 241 ? 43.910 16.500 -40.056 1.00 48.41 241 THR A CA 1
ATOM 1932 C C . THR A 1 241 ? 45.020 15.627 -40.629 1.00 48.41 241 THR A C 1
ATOM 1934 O O . THR A 1 241 ? 45.851 16.154 -41.364 1.00 48.41 241 THR A O 1
ATOM 1937 N N . ASP A 1 242 ? 44.995 14.310 -40.394 1.00 44.81 242 ASP A N 1
ATOM 1938 C CA . ASP A 1 242 ? 46.005 13.385 -40.934 1.00 44.81 242 ASP A CA 1
ATOM 1939 C C . ASP A 1 242 ? 45.893 13.209 -42.455 1.00 44.81 242 ASP A C 1
ATOM 1941 O O . ASP A 1 242 ? 46.896 13.061 -43.158 1.00 44.81 242 ASP A O 1
ATOM 1945 N N . CYS A 1 243 ? 44.678 13.282 -43.008 1.00 41.91 243 CYS A N 1
ATOM 1946 C CA . CYS A 1 243 ? 44.483 13.244 -44.456 1.00 41.91 243 CYS A CA 1
ATOM 1947 C C . CYS A 1 243 ? 44.940 14.559 -45.121 1.00 41.91 243 CYS A C 1
ATOM 1949 O O . CYS A 1 243 ? 45.541 14.521 -46.193 1.00 41.91 243 CYS A O 1
ATOM 1951 N N . LEU A 1 244 ? 44.740 15.715 -44.470 1.00 44.69 244 LEU A N 1
ATOM 1952 C CA . LEU A 1 244 ? 45.235 17.015 -44.945 1.00 44.69 244 LEU A CA 1
ATOM 1953 C C . LEU A 1 244 ? 46.763 17.140 -44.856 1.00 44.69 244 LEU A C 1
ATOM 1955 O O . LEU A 1 244 ? 47.370 17.611 -45.815 1.00 44.69 244 LEU A O 1
ATOM 1959 N N . THR A 1 245 ? 47.404 16.689 -43.772 1.00 46.41 245 THR A N 1
ATOM 1960 C CA . THR A 1 245 ? 48.876 16.669 -43.664 1.00 46.41 245 THR A CA 1
ATOM 1961 C C . THR A 1 245 ? 49.498 15.667 -44.636 1.00 46.41 245 THR A C 1
ATOM 1963 O O . THR A 1 245 ? 50.498 15.989 -45.276 1.00 46.41 245 THR A O 1
ATOM 1966 N N . SER A 1 246 ? 48.875 14.501 -44.847 1.00 43.59 246 SER A N 1
ATOM 1967 C CA . SER A 1 246 ? 49.298 13.531 -45.868 1.00 43.59 246 SER A CA 1
ATOM 1968 C C . SER A 1 246 ? 49.200 14.086 -47.299 1.00 43.59 246 SER A C 1
ATOM 1970 O O . SER A 1 246 ? 50.118 13.881 -48.099 1.00 43.59 246 SER A O 1
ATOM 1972 N N . LEU A 1 247 ? 48.134 14.831 -47.627 1.00 44.53 247 LEU A N 1
ATOM 1973 C CA . LEU A 1 247 ? 47.980 15.486 -48.934 1.00 44.53 247 LEU A CA 1
ATOM 1974 C C . LEU A 1 247 ? 48.939 16.671 -49.130 1.00 44.53 247 LEU A C 1
ATOM 1976 O O . LEU A 1 247 ? 49.460 16.841 -50.231 1.00 44.53 247 LEU A O 1
ATOM 1980 N N . LEU A 1 248 ? 49.209 17.465 -48.089 1.00 41.97 248 LEU A N 1
ATOM 1981 C CA . LEU A 1 248 ? 50.151 18.591 -48.156 1.00 41.97 248 LEU A CA 1
ATOM 1982 C C . LEU A 1 248 ? 51.604 18.124 -48.318 1.00 41.97 248 LEU A C 1
ATOM 1984 O O . LEU A 1 248 ? 52.328 18.684 -49.137 1.00 41.97 248 LEU A O 1
ATOM 1988 N N . VAL A 1 249 ? 52.020 17.062 -47.620 1.00 43.25 249 VAL A N 1
ATOM 1989 C CA . VAL A 1 249 ? 53.373 16.489 -47.765 1.00 43.25 249 VAL A CA 1
ATOM 1990 C C . VAL A 1 249 ? 53.579 15.874 -49.156 1.00 43.25 249 VAL A C 1
ATOM 1992 O O . VAL A 1 249 ? 54.657 16.007 -49.727 1.00 43.25 249 VAL A O 1
ATOM 1995 N N . ARG A 1 250 ? 52.538 15.284 -49.761 1.00 44.31 250 ARG A N 1
ATOM 1996 C CA . ARG A 1 250 ? 52.572 14.787 -51.152 1.00 44.31 250 ARG A CA 1
ATOM 1997 C C . ARG A 1 250 ? 52.582 15.877 -52.227 1.00 44.31 250 ARG A C 1
ATOM 1999 O O . ARG A 1 250 ? 52.839 15.556 -53.378 1.00 44.31 250 ARG A O 1
ATOM 2006 N N . SER A 1 251 ? 52.274 17.125 -51.880 1.00 40.72 251 SER A N 1
ATOM 2007 C CA . SER A 1 251 ? 52.275 18.251 -52.823 1.00 40.72 251 SER A CA 1
ATOM 2008 C C . SER A 1 251 ? 53.575 19.067 -52.788 1.00 40.72 251 SER A C 1
ATOM 2010 O O . SER A 1 251 ? 53.723 19.989 -53.589 1.00 40.72 251 SER A O 1
ATOM 2012 N N . VAL A 1 252 ? 54.491 18.764 -51.858 1.00 46.72 252 VAL A N 1
ATOM 2013 C CA . VAL A 1 252 ? 55.768 19.480 -51.643 1.00 46.72 252 VAL A CA 1
ATOM 2014 C C . VAL A 1 252 ? 56.995 18.571 -51.891 1.00 46.72 252 VAL A C 1
ATOM 2016 O O . VAL A 1 252 ? 58.135 19.011 -51.753 1.00 46.72 252 VAL A O 1
ATOM 2019 N N . CYS A 1 253 ? 56.792 17.323 -52.324 1.00 40.72 253 CYS A N 1
ATOM 2020 C CA . CYS A 1 253 ? 57.817 16.441 -52.901 1.00 40.72 253 CYS A CA 1
ATOM 2021 C C . CYS A 1 253 ? 57.420 16.065 -54.328 1.00 40.72 253 CYS A C 1
ATOM 2023 O O . CYS A 1 253 ? 58.331 15.988 -55.180 1.00 40.72 253 CYS A O 1
#